Protein AF-A0A3R6VW02-F1 (afdb_monomer)

Radius of gyration: 30.23 Å; Cα contacts (8 Å, |Δi|>4): 129; chains: 1; bounding box: 59×42×101 Å

Structure (mmCIF, N/CA/C/O backbone):
data_AF-A0A3R6VW02-F1
#
_entry.id   AF-A0A3R6VW02-F1
#
loop_
_atom_site.group_PDB
_atom_site.id
_atom_site.type_symbol
_atom_site.label_atom_id
_atom_site.label_alt_id
_atom_site.label_comp_id
_atom_site.label_asym_id
_atom_site.label_entity_id
_atom_site.label_seq_id
_atom_site.pdbx_PDB_ins_code
_atom_site.Cartn_x
_atom_site.Cartn_y
_atom_site.Cartn_z
_atom_site.occupancy
_atom_site.B_iso_or_equiv
_atom_site.auth_seq_id
_atom_site.auth_comp_id
_atom_site.auth_asym_id
_atom_site.auth_atom_id
_atom_site.pdbx_PDB_model_num
ATOM 1 N N . MET A 1 1 ? 0.674 -18.038 26.582 1.00 38.34 1 MET A N 1
ATOM 2 C CA . MET A 1 1 ? 1.870 -17.480 27.246 1.00 38.34 1 MET A CA 1
ATOM 3 C C . MET A 1 1 ? 3.084 -18.181 26.656 1.00 38.34 1 MET A C 1
ATOM 5 O O . MET A 1 1 ? 3.250 -19.364 26.907 1.00 38.34 1 MET A O 1
ATOM 9 N N . TYR A 1 2 ? 3.855 -17.507 25.802 1.00 41.84 2 TYR A N 1
ATOM 10 C CA . TYR A 1 2 ? 5.197 -17.967 25.420 1.00 41.84 2 TYR A CA 1
ATOM 11 C C . TYR A 1 2 ? 6.139 -17.362 26.472 1.00 41.84 2 TYR A C 1
ATOM 13 O O . TYR A 1 2 ? 6.076 -16.155 26.693 1.00 41.84 2 TYR A O 1
ATOM 21 N N . GLY A 1 3 ? 6.858 -18.202 27.221 1.00 44.00 3 GLY A N 1
ATOM 22 C CA . GLY A 1 3 ? 7.472 -17.857 28.514 1.00 44.00 3 GLY A CA 1
ATOM 23 C C . GLY A 1 3 ? 8.280 -16.556 28.534 1.00 44.00 3 GLY A C 1
ATOM 24 O O . GLY A 1 3 ? 8.972 -16.268 27.572 1.00 44.00 3 GLY A O 1
ATOM 25 N N . ASN A 1 4 ? 8.182 -15.792 29.630 1.00 56.09 4 ASN A N 1
ATOM 26 C CA . ASN A 1 4 ? 8.970 -14.600 30.005 1.00 56.09 4 ASN A CA 1
ATOM 27 C C . ASN A 1 4 ? 9.235 -13.498 28.953 1.00 56.09 4 ASN A C 1
ATOM 29 O O . ASN A 1 4 ? 9.914 -12.525 29.270 1.00 56.09 4 ASN A O 1
ATOM 33 N N . VAL A 1 5 ? 8.686 -13.582 27.741 1.00 58.78 5 VAL A N 1
ATOM 34 C CA . VAL A 1 5 ? 8.796 -12.529 26.729 1.00 58.78 5 VAL A CA 1
ATOM 35 C C . VAL A 1 5 ? 7.645 -11.548 26.923 1.00 58.78 5 VAL A C 1
ATOM 37 O O . VAL A 1 5 ? 6.470 -11.918 26.858 1.00 58.78 5 VAL A O 1
ATOM 40 N N . THR A 1 6 ? 7.975 -10.280 27.161 1.00 60.16 6 THR A N 1
ATOM 41 C CA . THR A 1 6 ? 6.994 -9.197 27.191 1.00 60.16 6 THR A CA 1
ATOM 42 C C . THR A 1 6 ? 6.427 -8.996 25.785 1.00 60.16 6 THR A C 1
ATOM 44 O O . THR A 1 6 ? 7.145 -8.693 24.834 1.00 60.16 6 THR A O 1
ATOM 47 N N . VAL A 1 7 ? 5.115 -9.192 25.626 1.00 64.69 7 VAL A N 1
ATOM 48 C CA . VAL A 1 7 ? 4.431 -8.910 24.358 1.00 64.69 7 VAL A CA 1
ATOM 49 C C . VAL A 1 7 ? 4.263 -7.400 24.250 1.00 64.69 7 VAL A C 1
ATOM 51 O O . VAL A 1 7 ? 3.357 -6.821 24.845 1.00 64.69 7 VAL A O 1
ATOM 54 N N . LEU A 1 8 ? 5.166 -6.758 23.512 1.00 72.31 8 LEU A N 1
ATOM 55 C CA . LEU A 1 8 ? 5.093 -5.332 23.230 1.00 72.31 8 LEU A CA 1
ATOM 56 C C . LEU A 1 8 ? 4.329 -5.097 21.927 1.00 72.31 8 LEU A C 1
ATOM 58 O O . LEU A 1 8 ? 4.652 -5.668 20.884 1.00 72.31 8 LEU A O 1
ATOM 62 N N . ASN A 1 9 ? 3.329 -4.221 21.974 1.00 78.50 9 ASN A N 1
ATOM 63 C CA . ASN A 1 9 ? 2.645 -3.785 20.769 1.00 78.50 9 ASN A CA 1
ATOM 64 C C . ASN A 1 9 ? 3.452 -2.683 20.075 1.00 78.50 9 ASN A C 1
ATOM 66 O O . ASN A 1 9 ? 3.377 -1.514 20.444 1.00 78.50 9 ASN A O 1
ATOM 70 N N . LEU A 1 10 ? 4.241 -3.081 19.079 1.00 82.31 10 LEU A N 1
ATOM 71 C CA . LEU A 1 10 ? 5.086 -2.176 18.296 1.00 82.31 10 LEU A CA 1
ATOM 72 C C . LEU A 1 10 ? 4.333 -1.459 17.165 1.00 82.31 10 LEU A C 1
ATOM 74 O O . LEU A 1 10 ? 4.892 -0.577 16.516 1.00 82.31 10 LEU A O 1
ATOM 78 N N . MET A 1 11 ? 3.091 -1.860 16.882 1.00 86.62 11 MET A N 1
ATOM 79 C CA . MET A 1 11 ? 2.343 -1.347 15.743 1.00 86.62 11 MET A CA 1
ATOM 80 C C . MET A 1 11 ? 1.697 -0.004 16.079 1.00 86.62 11 MET A C 1
ATOM 82 O O . MET A 1 11 ? 0.818 0.098 16.936 1.00 86.62 11 MET A O 1
ATOM 86 N N . ASP A 1 12 ? 2.096 1.015 15.332 1.00 89.69 12 ASP A N 1
ATOM 87 C CA . ASP A 1 12 ? 1.495 2.336 15.347 1.00 89.69 12 ASP A CA 1
ATOM 88 C C . ASP A 1 12 ? 0.422 2.446 14.256 1.00 89.69 12 ASP A C 1
ATOM 90 O O . ASP A 1 12 ? 0.618 2.017 13.114 1.00 89.69 12 ASP A O 1
ATOM 94 N N . GLN A 1 13 ? -0.734 2.991 14.625 1.00 89.69 13 GLN A N 1
ATOM 95 C CA . GLN A 1 13 ? -1.928 3.059 13.774 1.00 89.69 13 GLN A CA 1
ATOM 96 C C . GLN A 1 13 ? -2.401 4.498 13.531 1.00 89.69 13 GLN A C 1
ATOM 98 O O . GLN A 1 13 ? -3.557 4.703 13.175 1.00 89.69 13 GLN A O 1
ATOM 103 N N . SER A 1 14 ? -1.513 5.472 13.721 1.00 89.25 14 SER A N 1
ATOM 104 C CA . SER A 1 14 ? -1.703 6.868 13.325 1.00 89.25 14 SER A CA 1
ATOM 105 C C . SER A 1 14 ? -0.972 7.186 12.016 1.00 89.25 14 SER A C 1
ATOM 107 O O . SER A 1 14 ? -0.092 6.432 11.575 1.00 89.25 14 SER A O 1
ATOM 109 N N . ASP A 1 15 ? -1.324 8.316 11.396 1.00 89.50 15 ASP A N 1
ATOM 110 C CA . ASP A 1 15 ? -0.750 8.799 10.132 1.00 89.50 15 ASP A CA 1
ATOM 111 C C . ASP A 1 15 ? -0.811 7.741 9.011 1.00 89.50 15 ASP A C 1
ATOM 113 O O .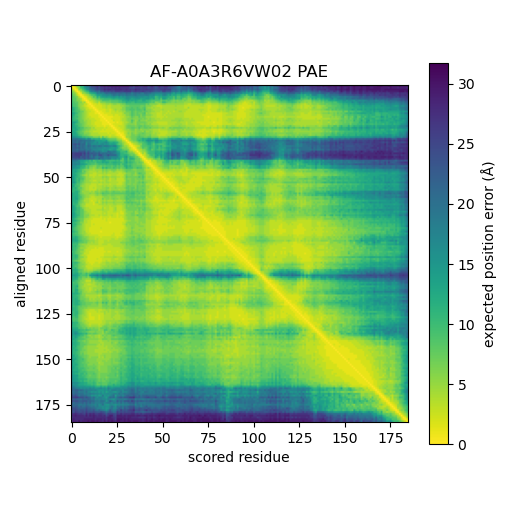 ASP A 1 15 ? 0.150 7.459 8.272 1.00 89.50 15 ASP A O 1
ATOM 117 N N . LEU A 1 16 ? -1.942 7.056 8.922 1.00 91.62 16 LEU A N 1
ATOM 118 C CA . LEU A 1 16 ? -2.246 6.068 7.904 1.00 91.62 16 LEU A CA 1
ATOM 119 C C . LEU A 1 16 ? -2.876 6.730 6.676 1.00 91.62 16 LEU A C 1
ATOM 121 O O . LEU A 1 16 ? -2.485 6.402 5.553 1.00 91.62 16 LEU A O 1
ATOM 125 N N . ALA A 1 17 ? -3.828 7.640 6.890 1.00 93.06 17 ALA A N 1
ATOM 126 C CA . ALA A 1 17 ? -4.539 8.366 5.841 1.00 93.06 17 ALA A CA 1
ATOM 127 C C . ALA A 1 17 ? -3.825 9.669 5.440 1.00 93.06 17 ALA A C 1
ATOM 129 O O . ALA A 1 17 ? -2.943 10.171 6.135 1.00 93.06 17 ALA A O 1
ATOM 130 N N . TRP A 1 18 ? -4.213 10.229 4.292 1.00 92.69 18 TRP A N 1
ATOM 131 C CA . TRP A 1 18 ? -3.753 11.553 3.881 1.00 92.69 18 TRP A CA 1
ATOM 132 C C . TRP A 1 18 ? -4.409 12.625 4.748 1.00 92.69 18 TRP A C 1
ATOM 134 O O . TRP A 1 18 ? -5.626 12.613 4.907 1.00 92.69 18 TRP A O 1
ATOM 144 N N . LYS A 1 19 ? -3.617 13.592 5.226 1.00 92.75 19 LYS A N 1
ATOM 145 C CA . LYS A 1 19 ? -4.119 14.722 6.030 1.00 92.75 19 LYS A CA 1
ATOM 146 C C . LYS A 1 19 ? -5.257 15.467 5.334 1.00 92.75 19 LYS A C 1
ATOM 148 O O . LYS A 1 19 ? -6.298 15.684 5.925 1.00 92.75 19 LYS A O 1
ATOM 153 N N . SER A 1 20 ? -5.121 15.720 4.032 1.00 93.38 20 SER A N 1
ATOM 154 C CA . SER A 1 20 ? -6.173 16.375 3.248 1.00 93.38 20 SER A CA 1
ATOM 155 C C . SER A 1 20 ? -7.491 15.600 3.206 1.00 93.38 20 SER A C 1
ATOM 157 O O . SER A 1 20 ? -8.547 16.223 3.158 1.00 93.38 20 SER A O 1
ATOM 159 N N . ASP A 1 21 ? -7.454 14.263 3.219 1.00 92.38 21 ASP A N 1
ATOM 160 C CA . ASP A 1 21 ? -8.679 13.463 3.258 1.00 92.38 21 ASP A CA 1
ATOM 161 C C . ASP A 1 21 ? -9.354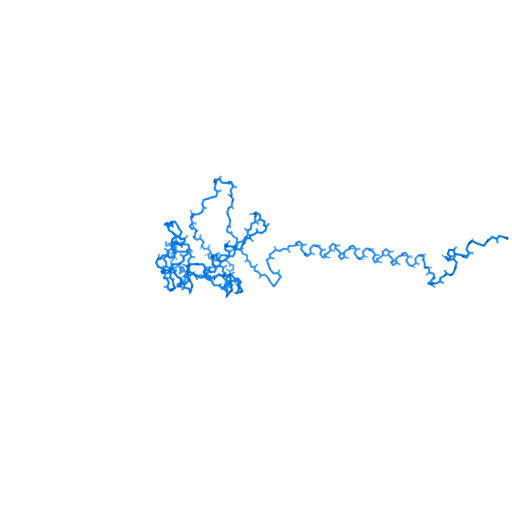 13.609 4.639 1.00 92.38 21 ASP A C 1
ATOM 163 O O . ASP A 1 21 ? -10.568 13.792 4.693 1.00 92.38 21 ASP A O 1
ATOM 167 N N . LEU A 1 22 ? -8.573 13.618 5.726 1.00 91.00 22 LEU A N 1
ATOM 168 C CA . LEU A 1 22 ? -9.074 13.800 7.095 1.00 91.00 22 LEU A CA 1
ATOM 169 C C . LEU A 1 22 ? -9.631 15.207 7.340 1.00 91.00 22 LEU A C 1
ATOM 171 O O . LEU A 1 22 ? -10.707 15.339 7.899 1.00 91.00 22 LEU A O 1
ATOM 175 N N . ASP A 1 23 ? -8.931 16.244 6.884 1.00 90.62 23 ASP A N 1
ATOM 176 C CA . ASP A 1 23 ? -9.261 17.627 7.244 1.00 90.62 23 ASP A CA 1
ATOM 177 C C . ASP A 1 23 ? -10.447 18.195 6.444 1.00 90.62 23 ASP A C 1
ATOM 179 O O . ASP A 1 23 ? -11.092 19.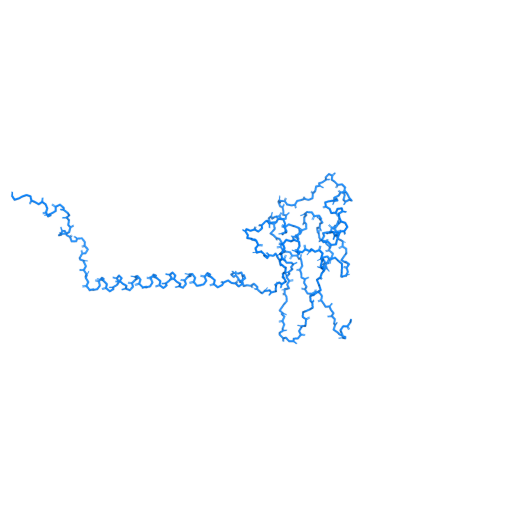146 6.881 1.00 90.62 23 ASP A O 1
ATOM 183 N N . THR A 1 24 ? -10.711 17.676 5.236 1.00 89.62 24 THR A N 1
ATOM 184 C CA . THR A 1 24 ? -11.659 18.317 4.299 1.00 89.62 24 THR A CA 1
ATOM 185 C C . THR A 1 24 ? -12.801 17.438 3.812 1.00 89.62 24 THR A C 1
ATOM 187 O O . THR A 1 24 ? -13.845 17.971 3.443 1.00 89.62 24 THR A O 1
ATOM 190 N N . LYS A 1 25 ? -12.623 16.113 3.748 1.00 90.31 25 LYS A N 1
ATOM 191 C CA . LYS A 1 25 ? -13.582 15.232 3.054 1.00 90.31 25 LYS A CA 1
ATOM 192 C C . LYS A 1 25 ? -14.422 14.385 3.988 1.00 90.31 25 LYS A C 1
ATOM 194 O O . LYS A 1 25 ? -15.577 14.116 3.672 1.00 90.31 25 LYS A O 1
ATOM 199 N N . PHE A 1 26 ? -13.827 13.902 5.072 1.00 89.31 26 PHE A N 1
ATOM 200 C CA . PHE A 1 26 ? -14.462 12.941 5.960 1.00 89.31 26 PHE A CA 1
ATOM 201 C C . PHE A 1 26 ? -14.725 13.595 7.304 1.00 89.31 26 PHE A C 1
ATOM 203 O O . PHE A 1 26 ? -13.830 13.650 8.132 1.00 89.31 26 PHE A O 1
ATOM 210 N N . ASN A 1 27 ? -15.963 14.035 7.502 1.00 88.31 27 ASN A N 1
ATOM 211 C CA . ASN A 1 27 ? -16.455 14.538 8.777 1.00 88.31 27 ASN A CA 1
ATOM 212 C C . ASN A 1 27 ? -17.647 13.691 9.216 1.00 88.31 27 ASN A C 1
ATOM 214 O O . ASN A 1 27 ? -18.403 13.176 8.383 1.00 88.31 27 ASN A O 1
ATOM 218 N N . ASN A 1 28 ? -17.808 13.535 10.522 1.00 84.12 28 ASN A N 1
ATOM 219 C CA . ASN A 1 28 ? -19.025 12.982 11.088 1.00 84.12 28 ASN A CA 1
ATOM 220 C C . ASN A 1 28 ? -20.176 13.989 10.926 1.00 84.12 28 ASN A C 1
ATOM 222 O O . ASN A 1 28 ? -19.964 15.187 10.762 1.00 84.12 28 ASN A O 1
ATOM 226 N N . TYR A 1 29 ? -21.412 13.491 10.923 1.00 78.94 29 TYR A N 1
ATOM 227 C CA . TYR A 1 29 ? -22.586 14.357 10.844 1.00 78.94 29 TYR A CA 1
ATOM 228 C C . TYR A 1 29 ? -22.859 15.005 12.206 1.00 78.94 29 TYR A C 1
ATOM 230 O O . TYR A 1 29 ? -22.991 14.293 13.197 1.00 78.94 29 TYR A O 1
ATOM 238 N N . ASP A 1 30 ? -23.033 16.328 12.232 1.00 74.50 30 ASP A N 1
ATOM 239 C CA . ASP A 1 30 ? -23.300 17.095 13.462 1.00 74.50 30 ASP A CA 1
ATOM 240 C C . ASP A 1 30 ? -24.706 16.862 14.043 1.00 74.50 30 ASP A C 1
ATOM 242 O O . ASP A 1 30 ? -24.976 17.167 15.203 1.00 74.50 30 ASP A O 1
ATOM 246 N N . THR A 1 31 ? -25.633 16.361 13.223 1.00 66.56 31 THR A N 1
ATOM 247 C CA . THR A 1 31 ? -27.068 16.269 13.540 1.00 66.56 31 THR A CA 1
ATOM 248 C C . THR A 1 31 ? -27.502 14.914 14.087 1.00 66.56 31 THR A C 1
ATOM 250 O O . THR A 1 31 ? -28.674 14.737 14.416 1.00 66.56 31 THR A O 1
ATOM 253 N N . VAL A 1 32 ? -26.587 13.951 14.162 1.00 63.19 32 VAL A N 1
ATOM 254 C CA . VAL A 1 32 ? -26.871 12.585 14.601 1.00 63.19 32 VAL A CA 1
ATOM 255 C C . VAL A 1 32 ? -26.295 12.421 16.003 1.00 63.19 32 VAL A C 1
ATOM 257 O O . VAL A 1 32 ? -25.115 12.702 16.207 1.00 63.19 32 VAL A O 1
ATOM 260 N N . ASP A 1 33 ? -27.111 11.984 16.972 1.00 64.94 33 ASP A N 1
ATOM 261 C CA . ASP A 1 33 ? -26.613 11.686 18.320 1.00 64.94 33 ASP A CA 1
ATOM 262 C C . ASP A 1 33 ? -25.425 10.714 18.227 1.00 64.94 33 ASP A C 1
ATOM 264 O O . ASP A 1 33 ? -25.388 9.838 17.360 1.00 64.94 33 ASP A O 1
ATOM 268 N N . ALA A 1 34 ? -24.438 10.837 19.113 1.00 58.91 34 ALA A N 1
ATOM 269 C CA . ALA A 1 34 ? -23.252 9.978 19.071 1.00 58.91 34 ALA A CA 1
ATOM 270 C C . ALA A 1 34 ? -23.617 8.486 19.208 1.00 58.91 34 ALA A C 1
ATOM 272 O O . ALA A 1 34 ? -22.888 7.617 18.723 1.00 58.91 34 ALA A O 1
ATOM 273 N N . ASN A 1 35 ? -24.765 8.186 19.830 1.00 59.94 35 ASN A N 1
ATOM 274 C CA . ASN A 1 35 ? -25.325 6.840 19.855 1.00 59.94 35 ASN A CA 1
ATOM 275 C C . ASN A 1 35 ? -26.019 6.469 18.537 1.00 59.94 35 ASN A C 1
ATOM 277 O O . ASN A 1 35 ? -25.973 5.303 18.166 1.00 59.94 35 ASN A O 1
ATOM 281 N N . ASP A 1 36 ? -26.596 7.438 17.820 1.00 59.34 36 ASP A N 1
ATOM 282 C CA . ASP A 1 36 ? -27.331 7.278 16.559 1.00 59.34 36 ASP A CA 1
ATOM 283 C C . ASP A 1 36 ? -26.455 7.214 15.305 1.00 59.34 36 ASP A C 1
ATOM 285 O O . ASP A 1 36 ? -26.959 6.864 14.232 1.00 59.34 36 ASP A O 1
ATOM 289 N N . LEU A 1 37 ? -25.143 7.477 15.412 1.00 58.62 37 LEU A N 1
ATOM 290 C CA . LEU A 1 37 ? -24.153 7.265 14.343 1.00 58.62 37 LEU A CA 1
ATOM 291 C C . LEU A 1 37 ? -23.915 5.751 14.098 1.00 58.62 37 LEU A C 1
ATOM 293 O O . LEU A 1 37 ? -22.804 5.233 13.997 1.00 58.62 37 LEU A O 1
ATOM 297 N N . TYR A 1 38 ? -25.018 5.022 13.984 1.00 56.66 38 TYR A N 1
ATOM 298 C CA . TYR A 1 38 ? -25.232 3.611 13.734 1.00 56.66 38 TYR A CA 1
ATOM 299 C C . TYR A 1 38 ? -24.924 3.186 12.293 1.00 56.66 38 TYR A C 1
ATOM 301 O O . TYR A 1 38 ? -25.414 2.143 11.853 1.00 56.66 38 TYR A O 1
ATOM 309 N N . LEU A 1 39 ? -24.030 3.880 11.574 1.00 51.81 39 LEU A N 1
ATOM 310 C CA . LEU A 1 39 ? -23.451 3.387 10.307 1.00 51.81 39 LEU A CA 1
ATOM 311 C C . LEU A 1 39 ? -22.876 1.943 10.436 1.00 51.81 39 LEU A C 1
ATOM 313 O O . LEU A 1 39 ? -22.585 1.292 9.436 1.00 51.81 39 LEU A O 1
ATOM 317 N N . TRP A 1 40 ? -22.791 1.425 11.674 1.00 51.31 40 TRP A N 1
ATOM 318 C CA . TRP A 1 40 ? -22.243 0.152 12.140 1.00 51.31 40 TRP A CA 1
ATOM 319 C C . TRP A 1 40 ? -23.217 -0.717 12.969 1.00 51.31 40 TRP A C 1
ATOM 321 O O . TRP A 1 40 ? -22.759 -1.541 13.760 1.00 51.31 40 TRP A O 1
ATOM 331 N N . GLN A 1 41 ? -24.545 -0.590 12.816 1.00 50.78 41 GLN A N 1
ATOM 332 C CA . GLN A 1 41 ? -25.557 -1.422 13.518 1.00 50.78 41 GLN A CA 1
ATOM 333 C C . GLN A 1 41 ? -25.365 -2.945 13.366 1.00 50.78 41 GLN A C 1
ATOM 335 O O . GLN A 1 41 ? -25.931 -3.739 14.119 1.00 50.78 41 GLN A O 1
ATOM 340 N N . ASN A 1 42 ? -24.513 -3.375 12.436 1.00 64.69 42 ASN A N 1
ATOM 341 C CA . ASN A 1 42 ? -24.024 -4.738 12.409 1.00 64.69 42 ASN A CA 1
ATOM 342 C C . ASN A 1 42 ? -23.029 -4.979 13.557 1.00 64.69 42 ASN A C 1
ATOM 344 O O . ASN A 1 42 ? -21.895 -4.494 13.539 1.00 64.69 42 ASN A O 1
ATOM 348 N N . GLN A 1 43 ? -23.432 -5.818 14.516 1.00 67.38 43 GLN A N 1
ATOM 349 C CA . GLN A 1 43 ? -22.594 -6.251 15.639 1.00 67.38 43 GLN A CA 1
ATOM 350 C C . GLN A 1 43 ? -21.200 -6.750 15.211 1.00 67.38 43 GLN A C 1
ATOM 352 O O . GLN A 1 43 ? -20.256 -6.624 15.989 1.00 67.38 43 GLN A O 1
ATOM 357 N N . LYS A 1 44 ? -21.039 -7.251 13.974 1.00 66.12 44 LYS A N 1
ATOM 358 C CA . LYS A 1 44 ? -19.743 -7.691 13.430 1.00 66.12 44 LYS A CA 1
ATOM 359 C C . LYS A 1 44 ? -18.720 -6.565 13.272 1.00 66.12 44 LYS A C 1
ATOM 361 O O . LYS A 1 44 ? -17.531 -6.817 13.416 1.00 66.12 44 LYS A O 1
ATOM 366 N N . TYR A 1 45 ? -19.145 -5.332 12.999 1.00 68.56 45 TYR A N 1
ATOM 367 C CA . TYR A 1 45 ? -18.220 -4.224 12.716 1.00 68.56 45 TYR A CA 1
ATOM 368 C C . TYR A 1 45 ? -17.956 -3.312 13.918 1.00 68.56 45 TYR A C 1
ATOM 370 O O . TYR A 1 45 ? -17.098 -2.433 13.841 1.00 68.56 45 TYR A O 1
ATOM 378 N N . ARG A 1 46 ? -18.620 -3.578 15.053 1.00 73.88 46 ARG A N 1
ATOM 379 C CA . ARG A 1 46 ? -18.446 -2.869 16.336 1.00 73.88 46 ARG A CA 1
ATOM 380 C C . ARG A 1 46 ? -16.980 -2.747 16.760 1.00 73.88 46 ARG A C 1
ATOM 382 O O . ARG A 1 46 ? -16.594 -1.779 17.403 1.00 73.88 46 ARG A O 1
ATOM 389 N N . TRP A 1 47 ? -16.172 -3.748 16.425 1.00 79.69 47 TRP A N 1
ATOM 390 C CA . TRP A 1 47 ? -14.774 -3.839 16.843 1.00 79.69 47 TRP A CA 1
ATOM 391 C C . TRP A 1 47 ? -13.791 -3.307 15.798 1.00 79.69 47 TRP A C 1
ATOM 393 O O . TRP A 1 47 ? -12.588 -3.255 16.050 1.00 79.69 47 TRP A O 1
ATOM 403 N N . VAL A 1 48 ? -14.289 -2.902 14.626 1.00 82.62 48 VAL A N 1
ATOM 404 C CA . VAL A 1 48 ? -13.467 -2.405 13.519 1.00 82.62 48 VAL A CA 1
ATOM 405 C C . VAL A 1 48 ? -13.360 -0.888 13.561 1.00 82.62 48 VAL A C 1
ATOM 407 O O . VAL A 1 48 ? -12.279 -0.369 13.280 1.00 82.62 48 VAL A O 1
ATOM 410 N N . ILE A 1 49 ? -14.444 -0.190 13.913 1.00 84.56 49 ILE A N 1
ATOM 411 C CA . ILE A 1 49 ? -14.498 1.275 13.947 1.00 84.56 49 ILE A CA 1
ATOM 412 C C . ILE A 1 49 ? -14.970 1.749 15.320 1.00 84.56 49 ILE A C 1
ATOM 414 O O . ILE A 1 49 ? -15.987 1.258 15.814 1.00 84.56 49 ILE A O 1
ATOM 418 N N . PRO A 1 50 ? -14.225 2.668 15.954 1.00 84.44 50 PRO A N 1
ATOM 419 C CA . PRO A 1 50 ? -14.580 3.189 17.262 1.00 84.44 50 PRO A CA 1
ATOM 420 C C . PRO A 1 50 ? -15.841 4.048 17.205 1.00 84.44 50 PRO A C 1
ATOM 422 O O . PRO A 1 50 ? -16.080 4.776 16.238 1.00 84.44 50 PRO A O 1
ATOM 425 N N . SER A 1 51 ? -16.633 3.963 18.271 1.00 77.88 51 SER A N 1
ATOM 426 C CA . SER A 1 51 ? -17.899 4.684 18.416 1.00 77.88 51 SER A CA 1
ATOM 427 C C . SER A 1 51 ? -17.735 6.040 19.094 1.00 77.88 51 SER A C 1
ATOM 429 O O . SER A 1 51 ? -18.620 6.876 18.994 1.00 77.88 51 SER A O 1
ATOM 431 N N . LYS A 1 52 ? -16.630 6.255 19.815 1.00 81.56 52 LYS A N 1
ATOM 432 C CA . LYS A 1 52 ? -16.346 7.509 20.516 1.00 81.56 52 LYS A CA 1
ATOM 433 C C . LYS A 1 52 ? -14.856 7.818 20.534 1.00 81.56 52 LYS A C 1
ATOM 435 O O . LYS A 1 52 ? -14.021 6.919 20.396 1.00 81.56 52 LYS A O 1
ATOM 440 N N . VAL A 1 53 ? -14.539 9.087 20.755 1.00 86.44 53 VAL A N 1
ATOM 441 C CA . VAL A 1 53 ? -13.180 9.537 21.074 1.00 86.44 53 VAL A CA 1
ATOM 442 C C . VAL A 1 53 ? -12.782 9.001 22.454 1.00 86.44 53 VAL A C 1
ATOM 444 O O . VAL A 1 53 ? -13.606 8.940 23.368 1.00 86.44 53 VAL A O 1
ATOM 447 N N . GLY A 1 54 ? -11.531 8.573 22.602 1.00 88.19 54 GLY A N 1
ATOM 448 C CA . GLY A 1 54 ? -10.990 8.010 23.840 1.00 88.19 54 GLY A CA 1
ATOM 449 C C . GLY A 1 54 ? -11.510 6.609 24.164 1.00 88.19 54 GLY A C 1
ATOM 450 O O . GLY A 1 54 ? -11.534 6.209 25.324 1.00 88.19 54 GLY A O 1
ATOM 451 N N . GLN A 1 55 ? -11.983 5.851 23.172 1.00 86.50 55 GLN A N 1
ATOM 452 C CA . GLN A 1 55 ? -12.412 4.477 23.396 1.00 86.50 55 GLN A CA 1
ATOM 453 C C . GLN A 1 55 ? -11.197 3.574 23.630 1.00 86.50 55 GLN A C 1
ATOM 455 O O . GLN A 1 55 ? -10.372 3.373 22.737 1.00 86.50 55 GLN A O 1
ATOM 460 N N . GLU A 1 56 ? -11.126 2.988 24.823 1.00 89.25 56 GLU A N 1
ATOM 461 C CA . GLU A 1 56 ? -10.066 2.049 25.182 1.00 89.25 56 GLU A CA 1
ATOM 462 C C . GLU A 1 56 ? -10.096 0.785 24.301 1.00 89.25 56 GLU A C 1
ATOM 464 O O . GLU A 1 56 ? -11.178 0.278 23.965 1.00 89.25 56 GLU A O 1
ATOM 469 N N . PRO A 1 57 ? -8.925 0.264 23.893 1.00 88.12 57 PRO A N 1
ATOM 470 C CA . PRO A 1 57 ? -8.834 -0.978 23.143 1.00 88.12 57 PRO A CA 1
ATOM 471 C C . PRO A 1 57 ? -9.184 -2.178 24.027 1.00 88.12 57 PRO A C 1
ATOM 473 O O . PRO A 1 57 ? -8.790 -2.270 25.188 1.00 88.12 57 PRO A O 1
ATOM 476 N N . ILE A 1 58 ? -9.878 -3.154 23.444 1.00 85.00 58 ILE A N 1
ATOM 477 C CA . ILE A 1 58 ? -10.110 -4.454 24.072 1.00 85.00 58 ILE A CA 1
ATOM 478 C C . ILE A 1 58 ? -9.191 -5.463 23.395 1.00 85.00 58 ILE A C 1
ATOM 480 O O . ILE A 1 58 ? -9.315 -5.741 22.197 1.00 85.00 58 ILE A O 1
ATOM 484 N N . ILE A 1 59 ? -8.286 -6.034 24.187 1.00 80.44 59 ILE A N 1
ATOM 485 C CA . ILE A 1 59 ? -7.287 -7.004 23.733 1.00 80.44 59 ILE A CA 1
ATOM 486 C C . ILE A 1 59 ? -7.970 -8.144 22.959 1.00 80.44 59 ILE A C 1
ATOM 488 O O . ILE A 1 59 ? -8.983 -8.691 23.396 1.00 80.44 59 ILE A O 1
ATOM 492 N N . ASN A 1 60 ? -7.403 -8.499 21.802 1.00 76.31 60 ASN A N 1
ATOM 493 C CA . ASN A 1 60 ? -7.879 -9.552 20.892 1.00 76.31 60 ASN A CA 1
ATOM 494 C C . ASN A 1 60 ? -9.295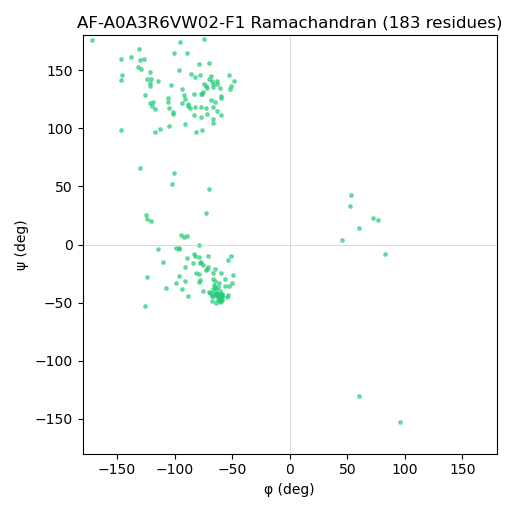 -9.354 20.317 1.00 76.31 60 ASN A C 1
ATOM 496 O O . ASN A 1 60 ? -9.853 -10.298 19.760 1.00 76.31 60 ASN A O 1
ATOM 500 N N . LYS A 1 61 ? -9.883 -8.157 20.432 1.00 80.38 61 LYS A N 1
ATOM 501 C CA . LYS A 1 61 ? -11.181 -7.835 19.821 1.00 80.38 61 LYS A CA 1
ATOM 502 C C . LYS A 1 61 ? -11.113 -6.594 18.950 1.00 80.38 61 LYS A C 1
ATOM 504 O O . LYS A 1 61 ? -11.527 -6.641 17.799 1.00 80.38 61 LYS A O 1
ATOM 509 N N . THR A 1 62 ? -10.615 -5.487 19.493 1.00 84.94 62 THR A N 1
ATOM 510 C CA . THR A 1 62 ? -10.618 -4.209 18.778 1.00 84.94 62 THR A CA 1
ATOM 511 C C . THR A 1 62 ? -9.509 -4.143 17.743 1.00 84.94 62 THR A C 1
ATOM 513 O O . THR A 1 62 ? -8.402 -4.638 17.947 1.00 84.94 62 THR A O 1
ATOM 516 N N . ALA A 1 63 ? -9.795 -3.469 16.634 1.00 83.69 63 ALA A N 1
ATOM 517 C CA . ALA A 1 63 ? -8.821 -3.243 15.580 1.00 83.69 63 ALA A CA 1
ATOM 518 C C . ALA A 1 63 ? -7.772 -2.172 15.929 1.00 83.69 63 ALA A C 1
ATOM 520 O O . ALA A 1 63 ? -6.742 -2.113 15.255 1.00 83.69 63 ALA A O 1
ATOM 521 N N . TRP A 1 64 ? -8.037 -1.332 16.938 1.00 87.12 64 TRP A N 1
ATOM 522 C CA . TRP A 1 64 ? -7.114 -0.322 17.457 1.00 87.12 64 TRP A CA 1
ATOM 523 C C . TRP A 1 64 ? -6.346 -0.821 18.682 1.00 87.12 64 TRP A C 1
ATOM 525 O O . TRP A 1 64 ? -6.841 -1.650 19.450 1.00 87.12 64 TRP A O 1
ATOM 535 N N . THR A 1 65 ? -5.131 -0.301 18.851 1.00 85.81 65 THR A N 1
ATOM 536 C CA . THR A 1 65 ? -4.185 -0.699 19.904 1.00 85.81 65 THR A CA 1
ATOM 537 C C . THR A 1 65 ? -3.960 0.364 20.976 1.00 85.81 65 THR A C 1
ATOM 539 O O . THR A 1 65 ? -3.430 0.053 22.039 1.00 85.81 65 THR A O 1
ATOM 542 N N . LYS A 1 66 ? -4.364 1.606 20.703 1.00 88.12 66 LYS A N 1
ATOM 543 C CA . LYS A 1 66 ? -4.269 2.773 21.588 1.00 88.12 66 LYS A CA 1
ATOM 544 C C . LYS A 1 66 ? -5.654 3.418 21.720 1.00 88.12 66 LYS A C 1
ATOM 546 O O . LYS A 1 66 ? -6.480 3.192 20.831 1.00 88.12 66 LYS A O 1
ATOM 551 N N . PRO A 1 67 ? -5.909 4.219 22.770 1.00 89.81 67 PRO A N 1
ATOM 552 C CA . PRO A 1 67 ? -7.137 5.000 22.875 1.00 89.81 67 PRO A CA 1
ATOM 553 C C . PRO A 1 67 ? -7.377 5.814 21.602 1.00 89.81 67 PRO A C 1
ATOM 555 O O . PRO A 1 67 ? -6.448 6.385 21.026 1.00 89.81 67 PRO A O 1
ATOM 558 N N . THR A 1 68 ? -8.617 5.816 21.131 1.00 88.00 68 THR A N 1
ATOM 559 C CA . THR A 1 68 ? -8.966 6.373 19.821 1.00 88.00 68 THR A CA 1
ATOM 560 C C . THR A 1 68 ? -8.957 7.898 19.846 1.00 88.00 68 THR A C 1
ATOM 562 O O . THR A 1 68 ? -9.444 8.517 20.787 1.00 88.00 68 THR A O 1
ATOM 565 N N . THR A 1 69 ? -8.417 8.525 18.803 1.00 88.12 69 THR A N 1
ATOM 566 C CA . THR A 1 69 ? -8.407 9.992 18.660 1.00 88.12 69 THR A CA 1
ATOM 567 C C . THR A 1 69 ? -9.632 10.511 17.914 1.00 88.12 69 THR A C 1
ATOM 569 O O . THR A 1 69 ? -10.109 11.599 18.210 1.00 88.12 69 THR A O 1
ATOM 572 N N . SER A 1 70 ? -10.162 9.721 16.980 1.00 87.75 70 SER A N 1
ATOM 573 C CA . SER A 1 70 ? -11.375 10.008 16.214 1.00 87.75 70 SER A CA 1
ATOM 574 C C . SER A 1 70 ? -12.329 8.812 16.225 1.00 87.75 70 SER A C 1
ATOM 576 O O . SER A 1 70 ? -11.978 7.712 16.670 1.00 87.75 70 SER A O 1
ATOM 578 N N . TYR A 1 71 ? -13.559 9.031 15.764 1.00 86.31 71 TYR A N 1
ATOM 579 C CA . TYR A 1 71 ? -14.617 8.024 15.724 1.00 86.31 71 TYR A CA 1
ATOM 580 C C . TYR A 1 71 ? -15.399 8.086 14.411 1.00 86.31 71 TYR A C 1
ATOM 582 O O . TYR A 1 71 ? -15.304 9.062 13.670 1.00 86.31 71 TYR A O 1
ATOM 590 N N . GLY A 1 72 ? -16.120 7.013 14.084 1.00 83.81 72 GLY A N 1
ATOM 591 C CA . GLY A 1 72 ? -16.961 6.977 12.887 1.00 83.81 72 GLY A CA 1
ATOM 592 C C . GLY A 1 72 ? -16.194 7.178 11.572 1.00 83.81 72 GLY A C 1
ATOM 593 O O . GLY A 1 72 ? -15.199 6.493 11.300 1.00 83.81 72 GLY A O 1
ATOM 594 N N . ALA A 1 73 ? -16.692 8.095 10.739 1.00 86.25 73 ALA A N 1
ATOM 595 C CA . ALA A 1 73 ? -16.187 8.355 9.390 1.00 86.25 73 ALA A CA 1
ATOM 596 C C . ALA A 1 73 ? -14.835 9.088 9.375 1.00 86.25 73 ALA A C 1
ATOM 598 O O . ALA A 1 73 ? -14.080 8.959 8.415 1.00 86.25 73 ALA A O 1
ATOM 599 N N . GLU A 1 74 ? -14.492 9.783 10.458 1.00 88.56 74 GLU A N 1
ATOM 600 C CA . GLU A 1 74 ? -13.215 10.495 10.637 1.00 88.56 74 GLU A CA 1
ATOM 601 C C . GLU A 1 74 ? -12.052 9.560 11.007 1.00 88.56 74 GLU A C 1
ATOM 603 O O . GLU A 1 74 ? -10.914 9.984 11.224 1.00 88.56 74 GLU A O 1
ATOM 608 N N . THR A 1 75 ? -12.311 8.258 11.135 1.00 88.88 75 THR A N 1
ATOM 609 C CA . THR A 1 75 ? -11.266 7.298 11.494 1.00 88.88 75 THR A CA 1
ATOM 610 C C . THR A 1 75 ? -10.366 7.015 10.300 1.00 88.88 75 THR A C 1
ATOM 612 O O . THR A 1 75 ? -10.828 6.636 9.224 1.00 88.88 75 THR A O 1
ATOM 615 N N . GLU A 1 76 ? -9.048 7.120 10.485 1.00 92.12 76 GLU A N 1
ATOM 616 C CA . GLU A 1 76 ? -8.091 6.978 9.378 1.00 92.12 76 GLU A CA 1
ATOM 617 C C . GLU A 1 76 ? -8.226 5.644 8.629 1.00 92.12 76 GLU A C 1
ATOM 619 O O . GLU A 1 76 ? -8.082 5.578 7.408 1.00 92.12 76 GLU A O 1
ATOM 624 N N . ARG A 1 77 ? -8.538 4.562 9.353 1.00 90.00 77 ARG A N 1
ATOM 625 C CA . ARG A 1 77 ? -8.746 3.230 8.767 1.00 90.00 77 ARG A CA 1
ATOM 626 C C . ARG A 1 77 ? -9.989 3.185 7.880 1.00 90.00 77 ARG A C 1
ATOM 628 O O . ARG A 1 77 ? -9.949 2.538 6.834 1.00 90.00 77 ARG A O 1
ATOM 635 N N . PHE A 1 78 ? -11.063 3.868 8.275 1.00 89.38 78 PHE A N 1
ATOM 636 C CA . PHE A 1 78 ? -12.260 3.991 7.451 1.00 89.38 78 PHE A CA 1
ATOM 637 C C . PHE A 1 78 ? -11.973 4.832 6.208 1.00 89.38 78 PHE A C 1
ATOM 639 O O . PHE A 1 78 ? -12.212 4.371 5.095 1.00 89.38 78 PHE A O 1
ATOM 646 N N . VAL A 1 79 ? -11.352 6.001 6.375 1.00 92.12 79 VAL A N 1
ATOM 647 C CA . VAL A 1 79 ? -10.947 6.880 5.265 1.00 92.12 79 VAL A CA 1
ATOM 648 C C . VAL A 1 79 ? -10.083 6.134 4.241 1.00 92.12 79 VAL A C 1
ATOM 650 O O . VAL A 1 79 ? -10.331 6.185 3.033 1.00 92.12 79 VAL A O 1
ATOM 653 N N . LEU A 1 80 ? -9.105 5.353 4.708 1.00 93.81 80 LEU A N 1
ATOM 654 C CA . LEU A 1 80 ? -8.269 4.519 3.844 1.00 93.81 80 LEU A CA 1
ATOM 655 C C . LEU A 1 80 ? -9.048 3.448 3.081 1.00 93.81 80 LEU A C 1
ATOM 657 O O . LEU A 1 80 ? -8.689 3.129 1.938 1.00 93.81 80 LEU A O 1
ATOM 661 N N . TRP A 1 81 ? -10.069 2.869 3.711 1.00 91.31 81 TRP A N 1
ATOM 662 C CA . TRP A 1 81 ? -10.940 1.884 3.083 1.00 91.31 81 TRP A CA 1
ATOM 663 C C . TRP A 1 81 ? -11.820 2.521 2.006 1.00 91.31 81 TRP A C 1
ATOM 665 O O . TRP A 1 81 ? -11.913 1.983 0.904 1.00 91.31 81 TRP A O 1
ATOM 675 N N . MET A 1 82 ? -12.366 3.706 2.283 1.00 93.81 82 MET A N 1
ATOM 676 C CA . MET A 1 82 ? -13.218 4.453 1.355 1.00 93.81 82 MET A CA 1
ATOM 677 C C . MET A 1 82 ? -12.477 4.955 0.115 1.00 93.81 82 MET A C 1
ATOM 679 O O . MET A 1 82 ? -13.084 5.146 -0.937 1.00 93.81 82 MET A O 1
ATOM 683 N N . ARG A 1 83 ? -11.154 5.131 0.188 1.00 94.25 83 ARG A N 1
ATOM 684 C CA . ARG A 1 83 ? -10.350 5.472 -0.989 1.00 94.25 83 ARG A CA 1
ATOM 685 C C . ARG A 1 83 ? -10.333 4.305 -1.980 1.00 94.25 83 ARG A C 1
ATOM 687 O O . ARG A 1 83 ? -9.608 3.337 -1.778 1.00 94.25 83 ARG A O 1
ATOM 694 N N . THR A 1 84 ? -11.069 4.380 -3.080 1.00 93.50 84 THR A N 1
ATOM 695 C CA . THR A 1 84 ? -11.139 3.288 -4.066 1.00 93.50 84 THR A CA 1
ATOM 696 C C . THR A 1 84 ? -9.768 2.965 -4.667 1.00 93.50 84 THR A C 1
ATOM 698 O O . THR A 1 84 ? -9.003 3.861 -5.030 1.00 93.50 84 THR A O 1
ATOM 701 N N . ALA A 1 85 ? -9.435 1.677 -4.765 1.00 94.69 85 ALA A N 1
ATOM 702 C CA . ALA A 1 85 ? -8.243 1.236 -5.481 1.00 94.69 85 ALA A CA 1
ATOM 703 C C . ALA A 1 85 ? -8.527 1.155 -6.988 1.00 94.69 85 ALA A C 1
ATOM 705 O O . ALA A 1 85 ? -9.619 0.769 -7.387 1.00 94.69 85 ALA A O 1
ATOM 706 N N . GLY A 1 86 ? -7.538 1.489 -7.821 1.00 93.88 86 GLY A N 1
ATOM 707 C CA . GLY A 1 86 ? -7.683 1.419 -9.281 1.00 93.88 86 GLY A CA 1
ATOM 708 C C . GLY A 1 86 ? -7.551 0.008 -9.871 1.00 93.88 86 GLY A C 1
ATOM 709 O O . GLY A 1 86 ? -7.825 -0.184 -11.048 1.00 93.88 86 GLY A O 1
ATOM 710 N N . LEU A 1 87 ? -7.111 -0.973 -9.077 1.00 94.69 87 LEU A N 1
ATOM 711 C CA . LEU A 1 87 ? -6.846 -2.351 -9.502 1.00 94.69 87 LEU A CA 1
ATOM 712 C C . LEU A 1 87 ? -7.553 -3.338 -8.557 1.00 94.69 87 LEU A C 1
ATOM 714 O O . LEU A 1 87 ? -7.677 -3.034 -7.368 1.00 94.69 87 LEU A O 1
ATOM 718 N N . PRO A 1 88 ? -7.953 -4.534 -9.037 1.00 93.25 88 PRO A N 1
ATOM 719 C CA . PRO A 1 88 ? -8.612 -5.552 -8.209 1.00 93.25 88 PRO A CA 1
ATOM 720 C C . PRO A 1 88 ? -7.682 -6.116 -7.127 1.00 93.25 88 PRO A C 1
ATOM 722 O O . PRO A 1 88 ? -8.110 -6.385 -6.008 1.00 93.25 88 PRO A O 1
ATOM 725 N N . ASN A 1 89 ? -6.389 -6.237 -7.439 1.00 93.12 89 ASN A N 1
ATOM 726 C CA . ASN A 1 89 ? -5.354 -6.574 -6.472 1.00 93.12 89 ASN A CA 1
ATOM 727 C C . ASN A 1 89 ? -4.789 -5.283 -5.887 1.00 93.12 89 ASN A C 1
ATOM 729 O O . ASN A 1 89 ? -3.997 -4.593 -6.530 1.00 93.12 89 ASN A O 1
ATOM 733 N N . PHE A 1 90 ? -5.180 -4.963 -4.659 1.00 94.44 90 PHE A N 1
ATOM 734 C CA . PHE A 1 90 ? -4.744 -3.750 -3.983 1.00 94.44 90 PHE A CA 1
ATOM 735 C C . PHE A 1 90 ? -4.222 -4.037 -2.580 1.00 94.44 90 PHE A C 1
ATOM 737 O O . PHE A 1 90 ? -4.510 -5.061 -1.965 1.00 94.44 90 PHE A O 1
ATOM 744 N N . ARG A 1 91 ? -3.422 -3.102 -2.068 1.00 93.62 91 ARG A N 1
ATOM 745 C CA . ARG A 1 91 ? -2.882 -3.137 -0.709 1.00 93.62 91 ARG A CA 1
ATOM 746 C C . ARG A 1 91 ? -3.339 -1.885 0.025 1.00 93.62 91 ARG A C 1
ATOM 748 O O . ARG A 1 91 ? -3.354 -0.798 -0.549 1.00 93.62 91 ARG A O 1
ATOM 755 N N . LYS A 1 92 ? -3.709 -2.043 1.292 1.00 93.50 92 LYS A N 1
ATOM 756 C CA . LYS A 1 92 ? -4.079 -0.951 2.196 1.00 93.50 92 LYS A CA 1
ATOM 757 C C . LYS A 1 92 ? -3.146 -0.976 3.394 1.00 93.50 92 LYS A C 1
ATOM 759 O O . LYS A 1 92 ? -2.858 -2.045 3.927 1.00 93.50 92 LYS A O 1
ATOM 764 N N . LYS A 1 93 ? -2.665 0.197 3.800 1.00 93.25 93 LYS A N 1
ATOM 765 C CA . LYS A 1 93 ? -1.818 0.337 4.985 1.00 93.25 93 LYS A CA 1
ATOM 766 C C . LYS A 1 93 ? -2.668 0.047 6.225 1.00 93.25 93 LYS A C 1
ATOM 768 O O . LYS A 1 93 ? -3.705 0.672 6.407 1.00 93.25 93 LYS A O 1
ATOM 773 N N . TYR A 1 94 ? -2.239 -0.907 7.049 1.00 91.56 94 TYR A N 1
ATOM 774 C CA . TYR A 1 94 ? -2.933 -1.253 8.298 1.00 91.56 94 TYR A CA 1
ATOM 775 C C . TYR A 1 94 ? -2.295 -0.595 9.529 1.00 91.56 94 TYR A C 1
ATOM 777 O O . TYR A 1 94 ? -2.980 -0.249 10.486 1.00 91.56 94 TYR A O 1
ATOM 785 N N . GLY A 1 95 ? -0.976 -0.430 9.491 1.00 92.00 95 GLY A N 1
ATOM 786 C CA . GLY A 1 95 ? -0.166 0.130 10.562 1.00 92.00 95 GLY A CA 1
ATOM 787 C C . GLY A 1 95 ? 1.265 0.340 10.082 1.00 92.00 95 GLY A C 1
ATOM 788 O O . GLY A 1 95 ? 1.613 -0.023 8.953 1.00 92.00 95 GLY A O 1
ATOM 789 N N . ARG A 1 96 ? 2.090 0.933 10.938 1.00 91.06 96 ARG A N 1
ATOM 790 C CA . ARG A 1 96 ? 3.532 1.096 10.738 1.00 91.06 96 ARG A CA 1
ATOM 791 C C . ARG A 1 96 ? 4.275 0.654 11.989 1.00 91.06 96 ARG A C 1
ATOM 793 O O . ARG A 1 96 ? 3.743 0.728 13.090 1.00 91.06 96 ARG A O 1
ATOM 800 N N . ILE A 1 97 ? 5.510 0.216 11.814 1.00 91.00 97 ILE A N 1
ATOM 801 C CA . ILE A 1 97 ? 6.442 -0.015 12.914 1.00 91.00 97 ILE A CA 1
ATOM 802 C C . ILE A 1 97 ? 7.582 0.967 12.670 1.00 91.00 97 ILE A C 1
ATOM 804 O O . ILE A 1 97 ? 8.220 0.908 11.624 1.00 91.00 97 ILE A O 1
ATOM 808 N N . ASN A 1 98 ? 7.777 1.907 13.595 1.00 89.31 98 ASN A N 1
ATOM 809 C CA . ASN A 1 98 ? 8.767 2.985 13.458 1.00 89.31 98 ASN A CA 1
ATOM 810 C C . ASN A 1 98 ? 10.131 2.620 14.065 1.00 89.31 98 ASN A C 1
ATOM 812 O O . ASN A 1 98 ? 11.005 3.472 14.176 1.00 89.31 98 ASN A O 1
ATOM 816 N N . THR A 1 99 ? 10.296 1.373 14.502 1.00 88.19 99 THR A N 1
ATOM 817 C CA . THR A 1 99 ? 11.517 0.862 15.124 1.00 88.19 99 THR A CA 1
ATOM 818 C C . THR A 1 99 ? 12.150 -0.194 14.235 1.00 88.19 99 THR A C 1
ATOM 820 O O . THR A 1 99 ? 11.442 -1.046 13.692 1.00 88.19 99 THR A O 1
ATOM 823 N N . ASP A 1 100 ? 13.476 -0.192 14.152 1.00 87.25 100 ASP A N 1
ATOM 824 C CA . ASP A 1 100 ? 14.203 -1.236 13.439 1.00 87.25 100 ASP A CA 1
ATOM 825 C C . ASP A 1 100 ? 14.052 -2.586 14.142 1.00 87.25 100 ASP A C 1
ATOM 827 O O . ASP A 1 100 ? 14.106 -2.693 15.369 1.00 87.25 100 ASP A O 1
ATOM 831 N N . LEU A 1 101 ? 13.846 -3.631 13.343 1.00 86.00 101 LEU A N 1
ATOM 832 C CA . LEU A 1 101 ? 13.647 -4.991 13.829 1.00 86.00 101 LEU A CA 1
ATOM 833 C C . LEU A 1 101 ? 14.928 -5.802 13.589 1.00 86.00 101 LEU A C 1
ATOM 835 O O . LEU A 1 101 ? 15.177 -6.216 12.452 1.00 86.00 101 LEU A O 1
ATOM 839 N N . PRO A 1 102 ? 15.758 -6.035 14.625 1.00 82.69 10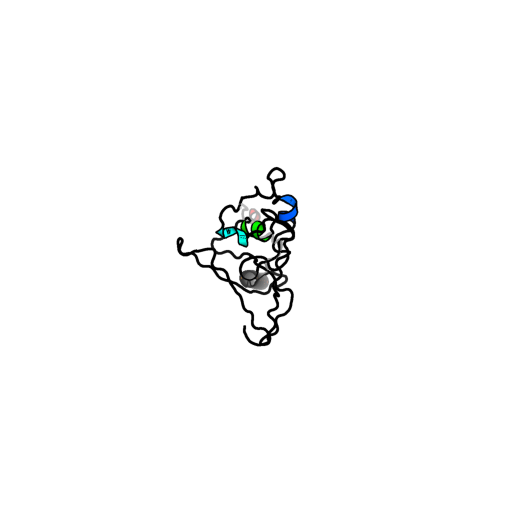2 PRO A N 1
ATOM 840 C CA . PRO A 1 102 ? 16.991 -6.790 14.471 1.00 82.69 102 PRO A CA 1
ATOM 841 C C . PRO A 1 102 ? 16.692 -8.250 14.123 1.00 82.69 102 PRO A C 1
ATOM 843 O O . PRO A 1 102 ? 15.829 -8.910 14.712 1.00 82.69 102 PRO A O 1
ATOM 846 N N . LYS A 1 103 ? 17.438 -8.768 13.146 1.00 81.31 103 LYS A N 1
ATOM 847 C CA . LYS A 1 103 ? 17.302 -10.143 12.666 1.00 81.31 103 LYS A CA 1
ATOM 848 C C . LYS A 1 103 ? 17.556 -11.135 13.807 1.00 81.31 103 LYS A C 1
ATOM 850 O O . LYS A 1 103 ? 18.615 -11.116 14.420 1.00 81.31 103 LYS A O 1
ATOM 855 N N . GLY A 1 104 ? 16.610 -12.044 14.035 1.00 75.94 104 GLY A N 1
ATOM 856 C CA . GLY A 1 104 ? 16.770 -13.180 14.952 1.00 75.94 104 GLY A CA 1
ATOM 857 C C . GLY A 1 104 ? 16.522 -12.886 16.435 1.00 75.94 104 GLY A C 1
ATOM 858 O O . GLY A 1 104 ? 16.452 -13.831 17.213 1.00 75.94 104 GLY A O 1
ATOM 859 N N . THR A 1 105 ? 16.345 -11.625 16.837 1.00 64.38 105 THR A N 1
ATOM 860 C CA . THR A 1 105 ? 16.098 -11.261 18.248 1.00 64.38 105 THR A CA 1
ATOM 861 C C . THR A 1 105 ? 14.611 -11.091 18.561 1.00 64.38 105 THR A C 1
ATOM 863 O O . THR A 1 105 ? 14.193 -11.290 19.698 1.00 64.38 105 THR A O 1
ATOM 866 N N . VAL A 1 106 ? 13.795 -10.740 17.560 1.00 68.19 106 VAL A N 1
ATOM 867 C CA . VAL A 1 106 ? 12.373 -10.424 17.745 1.00 68.19 106 VAL A CA 1
ATOM 868 C C . VAL A 1 106 ? 11.507 -11.376 16.927 1.00 68.19 106 VAL A C 1
ATOM 870 O O . VAL A 1 106 ? 11.579 -11.406 15.698 1.00 68.19 106 VAL A O 1
ATOM 873 N N . TRP A 1 107 ? 10.649 -12.130 17.614 1.00 70.50 107 TRP A N 1
ATOM 874 C CA . TRP A 1 107 ? 9.595 -12.919 16.983 1.00 70.50 107 TRP A CA 1
ATOM 875 C C . TRP A 1 107 ? 8.386 -12.020 16.720 1.00 70.50 107 TRP A C 1
ATOM 877 O O . TRP A 1 107 ? 7.709 -11.585 17.652 1.00 70.50 107 TRP A O 1
ATOM 887 N N . LEU A 1 108 ? 8.096 -11.743 15.449 1.00 76.25 108 LEU A N 1
ATOM 888 C CA . LEU A 1 108 ? 6.866 -11.050 15.073 1.00 76.25 108 LEU A CA 1
ATOM 889 C C . LEU A 1 108 ? 5.697 -12.032 15.124 1.00 76.25 108 LEU A C 1
ATOM 891 O O . LEU A 1 108 ? 5.582 -12.923 14.286 1.00 76.25 108 LEU A O 1
ATOM 895 N N . THR A 1 109 ? 4.821 -11.851 16.108 1.00 79.69 109 THR A N 1
ATOM 896 C CA . THR A 1 109 ? 3.564 -12.599 16.198 1.00 79.69 109 THR A CA 1
ATOM 897 C C . THR A 1 109 ? 2.424 -11.713 15.717 1.00 79.69 109 THR A C 1
ATOM 899 O O . THR A 1 109 ? 2.101 -10.710 16.350 1.00 79.69 109 THR A O 1
ATOM 902 N N . CYS A 1 110 ? 1.801 -12.081 14.598 1.00 78.75 110 CYS A N 1
ATOM 903 C CA . CYS A 1 110 ? 0.619 -11.398 14.082 1.00 7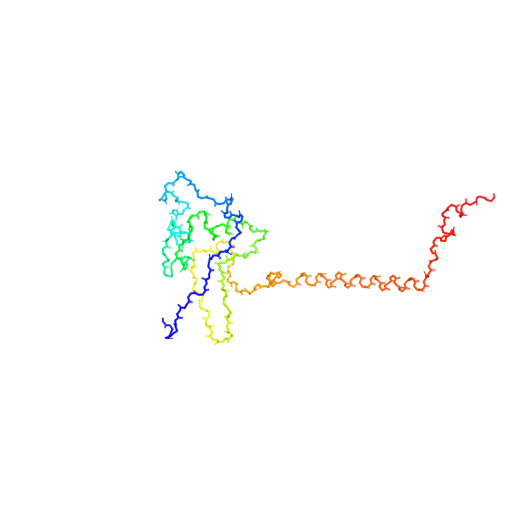8.75 110 CYS A CA 1
ATOM 904 C C . CYS A 1 110 ? -0.633 -12.207 14.427 1.00 78.75 110 CYS A C 1
ATOM 906 O O . CYS A 1 110 ? -0.847 -13.289 13.885 1.00 78.75 110 CYS A O 1
ATOM 908 N N . VAL A 1 111 ? -1.474 -11.667 15.308 1.00 80.12 111 VAL A N 1
ATOM 909 C CA . VAL A 1 111 ? -2.798 -12.226 15.605 1.00 80.12 111 VAL A CA 1
ATOM 910 C C . VAL A 1 111 ? -3.816 -11.528 14.707 1.00 80.12 111 VAL A C 1
ATOM 912 O O . VAL A 1 111 ? -3.918 -10.304 14.726 1.00 80.12 111 VAL A O 1
ATOM 915 N N . VAL A 1 112 ? -4.546 -12.295 13.895 1.00 82.19 112 VAL A N 1
ATOM 916 C CA . VAL A 1 112 ? -5.484 -11.759 12.897 1.00 82.19 112 VAL A CA 1
ATOM 917 C C . VAL A 1 112 ? -6.890 -12.292 13.159 1.00 82.19 112 VAL A C 1
ATOM 919 O O . VAL A 1 112 ? -7.110 -13.502 13.128 1.00 82.19 112 VAL A O 1
ATOM 922 N N . GLY A 1 113 ? -7.844 -11.383 13.376 1.00 81.38 113 GLY A N 1
ATOM 923 C CA . GLY A 1 113 ? -9.276 -11.694 13.399 1.00 81.38 113 GLY A CA 1
ATOM 924 C C . GLY A 1 113 ? -9.808 -11.969 11.990 1.00 81.38 113 GLY A C 1
ATOM 925 O O . GLY A 1 113 ? -9.460 -11.278 11.029 1.00 81.38 113 GLY A O 1
ATOM 926 N N . VAL A 1 114 ? -10.631 -13.007 11.835 1.00 81.94 114 VAL A N 1
ATOM 927 C CA . VAL A 1 114 ? -11.153 -13.451 10.531 1.00 81.94 114 VAL A CA 1
ATOM 928 C C . VAL A 1 114 ? -12.587 -12.947 10.335 1.00 81.94 114 VAL A C 1
ATOM 930 O O . VAL A 1 114 ? -13.514 -13.728 10.164 1.00 81.94 114 VAL A O 1
ATOM 933 N N . ASP A 1 115 ? -12.766 -11.626 10.328 1.00 82.12 115 ASP A N 1
ATOM 934 C CA . ASP A 1 115 ? -14.107 -11.009 10.282 1.00 82.12 115 ASP A CA 1
ATOM 935 C C . ASP A 1 115 ? -14.630 -10.758 8.857 1.00 82.12 115 ASP A C 1
ATOM 937 O O . ASP A 1 115 ? -15.812 -10.486 8.652 1.00 82.12 115 ASP A O 1
ATOM 941 N N . PHE A 1 116 ? -13.757 -10.888 7.852 1.00 86.00 116 PHE A N 1
ATOM 942 C CA . PHE A 1 116 ? -14.084 -10.683 6.439 1.00 86.00 116 PHE A CA 1
ATOM 943 C C . PHE A 1 116 ? -13.895 -11.983 5.631 1.00 86.00 116 PHE A C 1
ATOM 945 O O . PHE A 1 116 ? -12.754 -12.322 5.267 1.00 86.00 116 PHE A O 1
ATOM 952 N N . PRO A 1 117 ? -14.970 -12.763 5.395 1.00 89.00 117 PRO A N 1
ATOM 953 C CA . PRO A 1 117 ? -14.920 -13.954 4.555 1.00 89.00 117 PRO A CA 1
ATOM 954 C C . PRO A 1 117 ? -14.863 -13.556 3.077 1.00 89.00 117 PRO A C 1
ATOM 956 O O . PRO A 1 117 ? -15.643 -12.733 2.613 1.00 89.00 117 PRO A O 1
ATOM 959 N N . VAL A 1 118 ? -13.928 -14.157 2.340 1.00 91.50 118 VAL A N 1
ATOM 960 C CA . VAL A 1 118 ? -13.679 -13.852 0.917 1.00 91.50 118 VAL A CA 1
ATOM 961 C C . VAL A 1 118 ? -13.995 -15.025 -0.018 1.00 91.50 118 VAL A C 1
ATOM 963 O O . VAL A 1 118 ? -13.919 -14.893 -1.233 1.00 91.50 118 VAL A O 1
ATOM 966 N N . GLN A 1 119 ? -14.367 -16.179 0.546 1.00 89.88 119 GLN A N 1
ATOM 967 C CA . GLN A 1 119 ? -14.577 -17.427 -0.198 1.00 89.88 119 GLN A CA 1
ATOM 968 C C . GLN A 1 119 ? -15.773 -17.363 -1.154 1.00 89.88 119 GLN A C 1
ATOM 970 O O . GLN A 1 119 ? -15.749 -18.010 -2.193 1.00 89.88 119 GLN A O 1
ATOM 975 N N . SER A 1 120 ? -16.801 -16.569 -0.838 1.00 93.25 120 SER A N 1
ATOM 976 C CA . SER A 1 120 ? -18.016 -16.460 -1.659 1.00 93.25 120 SER A CA 1
ATOM 977 C C . SER A 1 120 ? -17.777 -15.855 -3.043 1.00 93.25 120 SER A C 1
ATOM 979 O O . SER A 1 120 ? -18.591 -16.058 -3.936 1.00 93.25 120 SER A O 1
ATOM 981 N N . PHE A 1 121 ? -16.677 -15.122 -3.223 1.00 92.19 121 PHE A N 1
ATOM 982 C CA . PHE A 1 121 ? -16.294 -14.488 -4.486 1.00 92.19 121 PHE A CA 1
ATOM 983 C C . PHE A 1 121 ? -14.896 -14.919 -4.957 1.00 92.19 121 PHE A C 1
ATOM 985 O O . PHE A 1 121 ? -14.253 -14.192 -5.708 1.00 92.19 121 PHE A O 1
ATOM 992 N N . ASP A 1 122 ? -14.415 -16.075 -4.481 1.00 93.19 122 ASP A N 1
ATOM 993 C CA . ASP A 1 122 ? -13.083 -16.626 -4.788 1.00 93.19 122 ASP A CA 1
ATOM 994 C C . ASP A 1 122 ? -11.925 -15.631 -4.540 1.00 93.19 122 ASP A C 1
ATOM 996 O O . ASP A 1 122 ? -10.901 -15.589 -5.224 1.00 93.19 122 ASP A O 1
ATOM 1000 N N . GLY A 1 123 ? -12.096 -14.771 -3.533 1.00 92.75 123 GLY A N 1
ATOM 1001 C CA . GLY A 1 123 ? -11.112 -13.766 -3.167 1.00 92.75 123 GLY A CA 1
ATOM 1002 C C . GLY A 1 123 ? -9.962 -14.342 -2.345 1.00 92.75 123 GLY A C 1
ATOM 1003 O O . GLY A 1 123 ? -10.104 -15.319 -1.607 1.00 92.75 123 GLY A O 1
ATOM 1004 N N . ARG A 1 124 ? -8.807 -13.671 -2.395 1.00 93.56 124 ARG A N 1
ATOM 1005 C CA . ARG A 1 124 ? -7.650 -13.973 -1.539 1.00 93.56 124 ARG A CA 1
ATOM 1006 C C . ARG A 1 124 ? -7.277 -12.756 -0.706 1.00 93.56 124 ARG A C 1
ATOM 1008 O O . ARG A 1 124 ? -7.334 -11.625 -1.177 1.00 93.56 124 ARG A O 1
ATOM 1015 N N . LYS A 1 125 ? -6.869 -12.998 0.540 1.00 92.69 125 LYS A N 1
ATOM 1016 C CA . LYS A 1 125 ? -6.358 -11.975 1.460 1.00 92.69 125 LYS A CA 1
ATOM 1017 C C . LYS A 1 125 ? -4.971 -12.365 1.944 1.00 92.69 125 LYS A C 1
ATOM 1019 O O . LYS A 1 125 ? -4.692 -13.542 2.164 1.00 92.69 125 LYS A O 1
ATOM 1024 N N . SER A 1 126 ? -4.097 -11.381 2.101 1.00 92.19 126 SER A N 1
ATOM 1025 C CA . SER A 1 126 ? -2.712 -11.604 2.512 1.00 92.19 126 SER A CA 1
ATOM 1026 C C . SER A 1 126 ? -2.228 -10.440 3.363 1.00 92.19 126 SER A C 1
ATOM 1028 O O . SER A 1 126 ? -2.548 -9.286 3.080 1.00 92.19 126 SER A O 1
ATOM 1030 N N . LEU A 1 127 ? -1.447 -10.749 4.396 1.00 91.81 127 LEU A N 1
ATOM 1031 C CA . LEU A 1 127 ? -0.721 -9.756 5.176 1.00 91.81 127 LEU A CA 1
ATOM 1032 C C . LEU A 1 127 ? 0.662 -9.575 4.548 1.00 91.81 127 LEU A C 1
ATOM 1034 O O . LEU A 1 127 ? 1.387 -10.549 4.364 1.00 91.81 127 LEU A O 1
ATOM 1038 N N . VAL A 1 128 ? 1.016 -8.337 4.210 1.00 91.75 128 VAL A N 1
ATOM 1039 C CA . VAL A 1 128 ? 2.314 -8.006 3.613 1.00 91.75 128 VAL A CA 1
ATOM 1040 C C . VAL A 1 128 ? 3.045 -7.055 4.545 1.00 91.75 128 VAL A C 1
ATOM 1042 O O . VAL A 1 128 ? 2.536 -5.979 4.853 1.00 91.75 128 VAL A O 1
ATOM 1045 N N . ILE A 1 129 ? 4.241 -7.453 4.970 1.00 90.56 129 ILE A N 1
ATOM 1046 C CA . ILE A 1 129 ? 5.152 -6.627 5.760 1.00 90.56 129 ILE A CA 1
ATOM 1047 C C . ILE A 1 129 ? 6.268 -6.184 4.821 1.00 90.56 129 ILE A C 1
ATOM 1049 O O . ILE A 1 129 ? 6.927 -7.013 4.197 1.00 90.56 129 ILE A O 1
ATOM 1053 N N . SER A 1 130 ? 6.452 -4.875 4.685 1.00 90.25 130 SER A N 1
ATOM 1054 C CA . SER A 1 130 ? 7.455 -4.297 3.794 1.00 90.25 130 SER A CA 1
ATOM 1055 C C . SER A 1 130 ? 8.029 -3.025 4.391 1.00 90.25 130 SER A C 1
ATOM 1057 O O . SER A 1 130 ? 7.294 -2.244 4.996 1.00 90.25 130 SER A O 1
ATOM 1059 N N . THR A 1 131 ? 9.311 -2.783 4.149 1.00 91.19 131 THR A N 1
ATOM 1060 C CA . THR A 1 131 ? 9.950 -1.494 4.405 1.00 91.19 131 THR A CA 1
ATOM 1061 C C . THR A 1 131 ? 9.747 -0.565 3.208 1.00 91.19 131 THR A C 1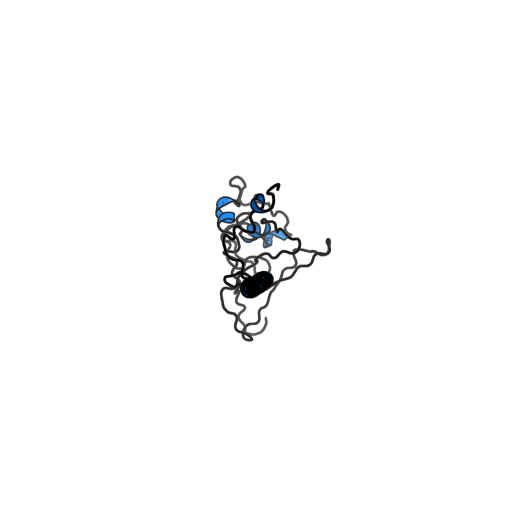
ATOM 1063 O O . THR A 1 131 ? 9.653 -1.009 2.060 1.00 91.19 131 THR A O 1
ATOM 1066 N N . LEU A 1 132 ? 9.629 0.734 3.477 1.00 89.44 132 LEU A N 1
ATOM 1067 C CA . LEU A 1 132 ? 9.531 1.765 2.447 1.00 89.44 132 LEU A CA 1
ATOM 1068 C C . LEU A 1 132 ? 10.877 2.472 2.325 1.00 89.44 132 LEU A C 1
ATOM 1070 O O . LEU A 1 132 ? 11.510 2.798 3.325 1.00 89.44 132 LEU A O 1
ATOM 1074 N N . SER A 1 133 ? 11.287 2.719 1.089 1.00 87.69 133 SER A N 1
ATOM 1075 C CA . SER A 1 133 ? 12.383 3.625 0.762 1.00 87.69 133 SER A CA 1
ATOM 1076 C C . SER A 1 133 ? 11.835 5.015 0.429 1.00 87.69 133 SER A C 1
ATOM 1078 O O . SER A 1 133 ? 10.622 5.197 0.300 1.00 87.69 133 SER A O 1
ATOM 1080 N N . TRP A 1 134 ? 12.720 5.991 0.223 1.00 86.06 134 TRP A N 1
ATOM 1081 C CA . TRP A 1 134 ? 12.333 7.327 -0.249 1.00 86.06 134 TRP A CA 1
ATOM 1082 C C . TRP A 1 134 ? 11.547 7.284 -1.572 1.00 86.06 134 TRP A C 1
ATOM 1084 O O . TRP A 1 134 ? 10.683 8.125 -1.803 1.00 86.06 134 TRP A O 1
ATOM 1094 N N . TYR A 1 135 ? 11.807 6.277 -2.414 1.00 84.56 135 TYR A N 1
ATOM 1095 C CA . TYR A 1 135 ? 11.126 6.075 -3.691 1.00 84.56 135 TYR A CA 1
ATOM 1096 C C . TYR A 1 135 ? 9.850 5.212 -3.572 1.00 84.56 135 TYR A C 1
ATOM 1098 O O . TYR A 1 135 ? 9.222 4.835 -4.560 1.00 84.56 135 TYR A O 1
ATOM 1106 N N . GLY A 1 136 ? 9.443 4.898 -2.340 1.00 86.94 136 GLY A N 1
ATOM 1107 C CA . GLY A 1 136 ? 8.289 4.068 -2.027 1.00 86.94 136 GLY A CA 1
ATOM 1108 C C . GLY A 1 136 ? 8.647 2.602 -1.786 1.00 86.94 136 GLY A C 1
ATOM 1109 O O . GLY A 1 136 ? 9.735 2.263 -1.310 1.00 86.94 136 GLY A O 1
ATOM 1110 N N . GLY A 1 137 ? 7.673 1.729 -2.049 1.00 85.62 137 GLY A N 1
ATOM 1111 C CA . GLY A 1 137 ? 7.814 0.283 -1.893 1.00 85.62 137 GLY A CA 1
ATOM 1112 C C . GLY A 1 137 ? 8.663 -0.362 -2.988 1.00 85.62 137 GLY A C 1
ATOM 1113 O O . GLY A 1 137 ? 9.087 0.282 -3.944 1.00 85.62 137 GLY A O 1
ATOM 1114 N N . GLN A 1 138 ? 8.883 -1.669 -2.863 1.00 85.00 138 GLN A N 1
ATOM 1115 C CA . GLN A 1 138 ? 9.634 -2.444 -3.846 1.00 85.00 138 GLN A CA 1
ATOM 1116 C C . GLN A 1 138 ? 8.972 -2.369 -5.233 1.00 85.00 138 GLN A C 1
ATOM 1118 O O . GLN A 1 138 ? 7.898 -2.932 -5.447 1.00 85.00 138 GLN A O 1
ATOM 1123 N N . ASN A 1 139 ? 9.631 -1.694 -6.178 1.00 88.50 139 ASN A N 1
ATOM 1124 C CA . ASN A 1 139 ? 9.190 -1.613 -7.566 1.00 88.50 139 ASN A CA 1
ATOM 1125 C C . ASN A 1 139 ? 10.385 -1.553 -8.534 1.00 88.50 139 ASN A C 1
ATOM 1127 O O . ASN A 1 139 ? 10.961 -0.493 -8.768 1.00 88.50 139 ASN A O 1
ATOM 1131 N N . ALA A 1 140 ? 10.741 -2.696 -9.124 1.00 88.31 140 ALA A N 1
ATOM 1132 C CA . ALA A 1 140 ? 11.843 -2.787 -10.084 1.00 88.31 140 ALA A CA 1
ATOM 1133 C C . ALA A 1 140 ? 11.480 -2.272 -11.491 1.00 88.31 140 ALA A C 1
ATOM 1135 O O . ALA A 1 140 ? 12.378 -2.007 -12.289 1.00 88.31 140 ALA A O 1
ATOM 1136 N N . PHE A 1 141 ? 10.185 -2.116 -11.800 1.00 92.69 141 PHE A N 1
ATOM 1137 C CA . PHE A 1 141 ? 9.724 -1.756 -13.143 1.00 92.69 141 PHE A CA 1
ATOM 1138 C C . PHE A 1 141 ? 10.305 -0.424 -13.604 1.00 92.69 141 PHE A C 1
ATOM 1140 O O . PHE A 1 141 ? 10.794 -0.314 -14.723 1.00 92.69 141 PHE A O 1
ATOM 1147 N N . LEU A 1 142 ? 10.296 0.579 -12.727 1.00 91.38 142 LEU A N 1
ATOM 1148 C CA . LEU A 1 142 ? 10.774 1.900 -13.097 1.00 91.38 142 LEU A CA 1
ATOM 1149 C C . LEU A 1 142 ? 12.283 1.913 -13.367 1.00 91.38 142 LEU A C 1
ATOM 1151 O O . LEU A 1 142 ? 12.716 2.481 -14.365 1.00 91.38 142 LEU A O 1
ATOM 1155 N N . GLY A 1 143 ? 13.077 1.263 -12.511 1.00 93.00 143 GLY A N 1
ATOM 1156 C CA . GLY A 1 143 ? 14.522 1.154 -12.723 1.00 93.00 143 GLY A CA 1
ATOM 1157 C C . GLY A 1 143 ? 14.839 0.476 -14.056 1.00 93.00 143 GLY A C 1
ATOM 1158 O O . GLY A 1 143 ? 15.649 0.980 -14.832 1.00 93.00 143 GLY A O 1
ATOM 1159 N N . LEU A 1 144 ? 14.128 -0.612 -14.367 1.00 95.69 144 LEU A N 1
ATOM 1160 C CA . LEU A 1 144 ? 14.261 -1.296 -15.648 1.00 95.69 144 LEU A CA 1
ATOM 1161 C C . LEU A 1 144 ? 13.842 -0.404 -16.824 1.00 95.69 144 LEU A C 1
ATOM 1163 O O . LEU A 1 144 ? 14.554 -0.356 -17.823 1.00 95.69 144 LEU A O 1
ATOM 1167 N N . ALA A 1 145 ? 12.738 0.337 -16.706 1.00 96.94 145 ALA A N 1
ATOM 1168 C CA . ALA A 1 145 ? 12.275 1.250 -17.749 1.00 96.94 145 ALA A CA 1
ATOM 1169 C C . ALA A 1 145 ? 13.331 2.318 -18.078 1.00 96.94 145 ALA A C 1
ATOM 1171 O O . ALA A 1 145 ? 13.620 2.548 -19.253 1.00 96.94 145 ALA A O 1
ATOM 1172 N N . TYR A 1 146 ? 13.972 2.910 -17.063 1.00 96.56 146 TYR A N 1
ATOM 1173 C CA . TYR A 1 146 ? 15.061 3.867 -17.276 1.00 96.56 146 TYR A CA 1
ATOM 1174 C C . TYR A 1 146 ? 16.281 3.236 -17.953 1.00 96.56 146 TYR A C 1
ATOM 1176 O O . TYR A 1 146 ? 16.842 3.844 -18.864 1.00 96.56 146 TYR A O 1
ATOM 1184 N N . ILE A 1 147 ? 16.676 2.022 -17.556 1.00 98.00 147 ILE A N 1
ATOM 1185 C CA . ILE A 1 147 ? 17.803 1.310 -18.177 1.00 98.00 147 ILE A CA 1
ATOM 1186 C C . ILE A 1 147 ? 17.504 1.003 -19.649 1.00 98.00 147 ILE A C 1
ATOM 1188 O O . ILE A 1 147 ? 18.359 1.223 -20.503 1.00 98.00 147 ILE A O 1
ATOM 1192 N N . VAL A 1 148 ? 16.291 0.542 -19.964 1.00 98.31 148 VAL A N 1
ATOM 1193 C CA . VAL A 1 148 ? 15.882 0.224 -21.341 1.00 98.31 148 VAL A CA 1
ATOM 1194 C C . VAL A 1 148 ? 15.886 1.476 -22.215 1.00 98.31 148 VAL A C 1
ATOM 1196 O O . VAL A 1 148 ? 16.512 1.480 -23.274 1.00 98.31 148 VAL A O 1
ATOM 1199 N N . VAL A 1 149 ? 15.243 2.559 -21.768 1.00 98.38 149 VAL A N 1
ATOM 1200 C CA . VAL A 1 149 ? 15.199 3.821 -22.525 1.00 98.38 149 VAL A CA 1
ATOM 1201 C C . VAL A 1 149 ? 16.603 4.414 -22.678 1.00 98.38 149 VAL A C 1
ATOM 1203 O O . VAL A 1 149 ? 16.979 4.821 -23.776 1.00 98.38 149 VAL A O 1
ATOM 1206 N N . GLY A 1 150 ? 17.412 4.402 -21.614 1.00 98.44 150 GLY A N 1
ATOM 1207 C CA . GLY A 1 150 ? 18.809 4.836 -21.659 1.00 98.44 150 GLY A CA 1
ATOM 1208 C C . GLY A 1 150 ? 19.651 4.019 -22.643 1.00 98.44 150 GLY A C 1
ATOM 1209 O O . GLY A 1 150 ? 20.406 4.592 -23.427 1.00 98.44 150 GLY A O 1
ATOM 1210 N N . GLY A 1 151 ? 19.465 2.696 -22.668 1.00 98.38 151 GLY A N 1
ATOM 1211 C CA . GLY A 1 151 ? 20.118 1.795 -23.617 1.00 98.38 151 GLY A CA 1
ATOM 1212 C C . GLY A 1 151 ? 19.750 2.101 -25.070 1.00 98.38 151 GLY A C 1
ATOM 1213 O O . GLY A 1 151 ? 20.637 2.207 -25.916 1.00 98.38 151 GLY A O 1
ATOM 1214 N N . ILE A 1 152 ? 18.465 2.332 -25.360 1.00 98.38 152 ILE A N 1
ATOM 1215 C CA . ILE A 1 152 ? 18.002 2.719 -26.704 1.00 98.38 152 ILE A CA 1
ATOM 1216 C C . ILE A 1 152 ? 18.635 4.050 -27.132 1.00 98.38 152 ILE A C 1
ATOM 1218 O O . ILE A 1 152 ? 19.174 4.151 -28.235 1.00 98.38 152 ILE A O 1
ATOM 1222 N N . CYS A 1 153 ? 18.630 5.059 -26.256 1.00 98.19 153 CYS A N 1
ATOM 1223 C CA . CYS A 1 153 ? 19.251 6.354 -26.537 1.00 98.19 153 CYS A CA 1
ATOM 1224 C C . CYS A 1 153 ? 20.760 6.234 -26.800 1.00 98.19 153 CYS A C 1
ATOM 1226 O O . CYS A 1 153 ? 21.282 6.886 -27.707 1.00 98.19 153 CYS A O 1
ATOM 1228 N N . MET A 1 154 ? 21.464 5.382 -26.050 1.00 98.25 154 MET A N 1
ATOM 1229 C CA . MET A 1 154 ? 22.897 5.147 -26.234 1.00 98.25 154 MET A CA 1
ATOM 1230 C C . MET A 1 154 ? 23.201 4.470 -27.578 1.00 98.25 154 MET A C 1
ATOM 1232 O O . MET A 1 154 ? 24.122 4.892 -28.279 1.00 98.25 154 MET A O 1
ATOM 1236 N N . LEU A 1 155 ? 22.399 3.478 -27.980 1.00 98.06 155 LEU A N 1
ATOM 1237 C CA . LEU A 1 155 ? 22.528 2.821 -29.285 1.00 98.06 155 LEU A CA 1
ATOM 1238 C C . LEU A 1 155 ? 22.269 3.793 -30.444 1.00 98.06 155 LEU A C 1
ATOM 1240 O O . LEU A 1 155 ? 23.039 3.821 -31.404 1.00 98.06 155 LEU A O 1
ATOM 1244 N N . LEU A 1 156 ? 21.229 4.627 -30.342 1.00 97.75 156 LEU A N 1
ATOM 1245 C CA . LEU A 1 156 ? 20.928 5.659 -31.340 1.00 97.75 156 LEU A CA 1
ATOM 1246 C C . LEU A 1 156 ? 22.049 6.699 -31.441 1.00 97.75 156 LEU A C 1
ATOM 1248 O O . L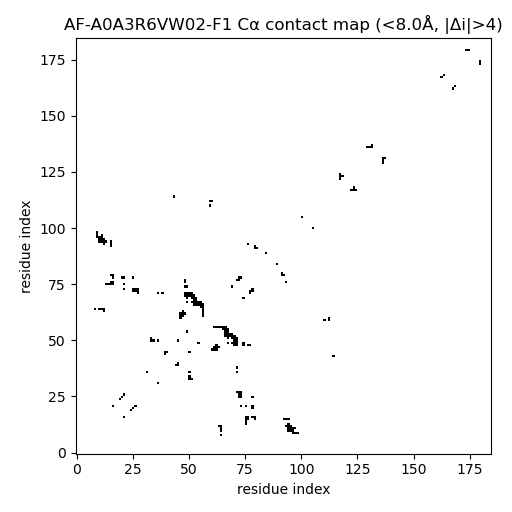EU A 1 156 ? 22.445 7.070 -32.545 1.00 97.75 156 LEU A O 1
ATOM 1252 N N . SER A 1 157 ? 22.593 7.134 -30.301 1.00 97.75 157 SER A N 1
ATOM 1253 C CA . SER A 1 157 ? 23.736 8.050 -30.252 1.00 97.75 157 SER A CA 1
ATOM 1254 C C . SER A 1 157 ? 24.951 7.465 -30.974 1.00 97.75 157 SER A C 1
ATOM 1256 O O . SER A 1 157 ? 25.531 8.121 -31.841 1.00 97.75 157 SER A O 1
ATOM 1258 N N . LEU A 1 158 ? 25.289 6.200 -30.701 1.00 97.38 158 LEU A N 1
ATOM 1259 C CA . LEU A 1 158 ? 26.392 5.514 -31.371 1.00 97.38 158 LEU A CA 1
ATOM 1260 C C . LEU A 1 158 ? 26.143 5.369 -32.878 1.00 97.38 158 LEU A C 1
ATOM 1262 O O . LEU A 1 158 ? 27.038 5.639 -33.678 1.00 97.38 158 LEU A O 1
ATOM 1266 N N . PHE A 1 159 ? 24.925 5.002 -33.279 1.00 96.69 159 PHE A N 1
ATOM 1267 C CA . PHE A 1 159 ? 24.545 4.898 -34.686 1.00 96.69 159 PHE A CA 1
ATOM 1268 C C . PHE A 1 159 ? 24.705 6.235 -35.423 1.00 96.69 159 PHE A C 1
ATOM 1270 O O . PHE A 1 159 ? 25.342 6.292 -36.480 1.00 96.69 159 PHE A O 1
ATOM 1277 N N . PHE A 1 160 ? 24.182 7.328 -34.859 1.00 95.62 160 PHE A N 1
ATOM 1278 C CA . PHE A 1 160 ? 24.338 8.660 -35.441 1.00 95.62 160 PHE A CA 1
ATOM 1279 C C . PHE A 1 160 ? 25.795 9.114 -35.460 1.00 95.62 160 PHE A C 1
ATOM 1281 O O . PHE A 1 160 ? 26.228 9.694 -36.455 1.00 95.62 160 PHE A O 1
ATOM 1288 N N . PHE A 1 161 ? 26.569 8.804 -34.420 1.00 95.38 161 PHE A N 1
ATOM 1289 C CA . PHE A 1 161 ? 27.991 9.119 -34.361 1.00 95.38 161 PHE A CA 1
ATOM 1290 C C . PHE A 1 161 ? 28.783 8.400 -35.463 1.00 95.38 161 PHE A C 1
ATOM 1292 O O . PHE A 1 161 ? 29.529 9.043 -36.204 1.00 95.38 161 PHE A O 1
ATOM 1299 N N . ILE A 1 162 ? 28.568 7.091 -35.638 1.00 95.44 162 ILE A N 1
ATOM 1300 C CA . ILE A 1 162 ? 29.199 6.295 -36.701 1.00 95.44 162 ILE A CA 1
ATOM 1301 C C . ILE A 1 162 ? 28.800 6.835 -38.076 1.00 95.44 162 ILE A C 1
ATOM 1303 O O . ILE A 1 162 ? 29.668 7.114 -38.905 1.00 95.44 162 ILE A O 1
ATOM 1307 N N . LYS A 1 163 ? 27.501 7.057 -38.318 1.00 94.38 163 LYS A N 1
ATOM 1308 C CA . LYS A 1 163 ? 27.011 7.617 -39.586 1.00 94.38 163 LYS A CA 1
ATOM 1309 C C . LYS A 1 163 ? 27.626 8.987 -39.876 1.00 94.38 163 LYS A C 1
ATOM 1311 O O . LYS A 1 163 ? 28.002 9.251 -41.018 1.00 94.38 163 LYS A O 1
ATOM 1316 N N . HIS A 1 164 ? 27.727 9.851 -38.870 1.00 91.81 164 HIS A N 1
ATOM 1317 C CA . HIS A 1 164 ? 28.300 11.186 -39.011 1.00 91.81 164 HIS A CA 1
ATOM 1318 C C . HIS A 1 164 ? 29.792 11.135 -39.366 1.00 91.81 164 HIS A C 1
ATOM 1320 O O . HIS A 1 164 ? 30.249 11.939 -40.174 1.00 91.81 164 HIS A O 1
ATOM 1326 N N . LYS A 1 165 ? 30.542 10.169 -38.817 1.00 92.38 165 LYS A N 1
ATOM 1327 C CA . LYS A 1 165 ? 31.962 9.969 -39.138 1.00 92.38 165 LYS A CA 1
ATOM 1328 C C . LYS A 1 165 ? 32.196 9.320 -40.503 1.00 92.38 165 LYS A C 1
ATOM 1330 O O . LYS A 1 165 ? 33.109 9.743 -41.200 1.00 92.38 165 LYS A O 1
ATOM 1335 N N . LEU A 1 166 ? 31.388 8.331 -40.892 1.00 93.12 166 LEU A N 1
ATOM 1336 C CA . LEU A 1 166 ? 31.535 7.631 -42.178 1.00 93.12 166 LEU A CA 1
ATOM 1337 C C . LEU A 1 166 ? 30.961 8.419 -43.365 1.00 93.12 166 LEU A C 1
ATOM 1339 O O . LEU A 1 166 ? 31.471 8.321 -44.474 1.00 93.12 166 LEU A O 1
ATOM 1343 N N . SER A 1 167 ? 29.903 9.202 -43.143 1.00 84.75 167 SER A N 1
ATOM 1344 C CA . SER A 1 167 ? 29.233 10.006 -44.175 1.00 84.75 167 SER A CA 1
ATOM 1345 C C . SER A 1 167 ? 29.040 11.457 -43.712 1.00 84.75 167 SER A C 1
ATOM 1347 O O . SER A 1 167 ? 27.902 11.895 -43.502 1.00 84.75 167 SER A O 1
ATOM 1349 N N . PRO A 1 168 ? 30.134 12.221 -43.508 1.00 82.62 168 PRO A N 1
ATOM 1350 C CA . PRO A 1 168 ? 30.038 13.603 -43.061 1.00 82.62 168 PRO A CA 1
ATOM 1351 C C . PRO A 1 168 ? 29.385 14.449 -44.156 1.00 82.62 168 PRO A C 1
ATOM 1353 O O . PRO A 1 168 ? 29.973 14.733 -45.198 1.00 82.62 168 PRO A O 1
ATOM 1356 N N . ARG A 1 169 ? 28.138 14.861 -43.926 1.00 81.62 169 ARG A N 1
ATOM 1357 C CA . ARG A 1 169 ? 27.447 15.810 -44.800 1.00 81.62 169 ARG A CA 1
ATOM 1358 C C . ARG A 1 169 ? 27.855 17.227 -44.417 1.00 81.62 169 ARG A C 1
ATOM 1360 O O . ARG A 1 169 ? 27.748 17.608 -43.253 1.00 81.62 169 ARG A O 1
ATOM 1367 N N . LYS A 1 170 ? 28.274 18.024 -45.401 1.00 79.62 170 LYS A N 1
ATOM 1368 C CA . LYS A 1 170 ? 28.543 19.449 -45.196 1.00 79.62 170 LYS A CA 1
ATOM 1369 C C . LYS A 1 170 ? 27.231 20.156 -44.833 1.00 79.62 170 LYS A C 1
ATOM 1371 O O . LYS A 1 170 ? 26.244 20.068 -45.567 1.00 79.62 170 LYS A O 1
ATOM 1376 N N . LEU A 1 171 ? 27.210 20.819 -43.679 1.00 82.38 171 LEU A N 1
ATOM 1377 C CA . LEU A 1 171 ? 26.078 21.643 -43.250 1.00 82.38 171 LEU A CA 1
ATOM 1378 C C . LEU A 1 171 ? 25.844 22.749 -44.293 1.00 82.38 171 LEU A C 1
ATOM 1380 O O . LEU A 1 171 ? 26.784 23.445 -44.668 1.00 82.38 171 LEU A O 1
ATOM 1384 N N . GLY A 1 172 ? 24.609 22.880 -44.786 1.00 79.50 172 GLY A N 1
ATOM 1385 C CA . GLY A 1 172 ? 24.238 23.912 -45.765 1.00 79.50 172 GLY A CA 1
ATOM 1386 C C . GLY A 1 172 ? 24.674 23.654 -47.215 1.00 79.50 172 GLY A C 1
ATOM 1387 O O . GLY A 1 172 ? 24.767 24.602 -47.990 1.00 79.50 172 GLY A O 1
ATOM 1388 N N . ASP A 1 173 ? 24.958 22.406 -47.606 1.00 79.38 173 ASP A N 1
ATOM 1389 C CA . ASP A 1 173 ? 25.330 22.091 -48.992 1.00 79.38 173 ASP A CA 1
ATOM 1390 C C . ASP A 1 173 ? 24.189 22.394 -49.987 1.00 79.38 173 ASP A C 1
ATOM 1392 O O . ASP A 1 173 ? 23.132 21.754 -49.977 1.00 79.38 173 ASP A O 1
ATOM 1396 N N . THR A 1 174 ? 24.436 23.365 -50.873 1.00 80.12 174 THR A N 1
ATOM 1397 C CA . THR A 1 174 ? 23.486 23.866 -51.874 1.00 80.12 174 THR A CA 1
ATOM 1398 C C . THR A 1 174 ? 23.220 22.878 -53.013 1.00 80.12 174 THR A C 1
ATOM 1400 O O . THR A 1 174 ? 22.303 23.087 -53.808 1.00 80.12 174 THR A O 1
ATOM 1403 N N . ASN A 1 175 ? 23.990 21.789 -53.105 1.00 74.62 175 ASN A N 1
ATOM 1404 C CA . ASN A 1 175 ? 23.790 20.730 -54.099 1.00 74.62 175 ASN A CA 1
ATOM 1405 C C . ASN A 1 175 ? 22.548 19.867 -53.824 1.00 74.62 175 ASN A C 1
ATOM 1407 O O . ASN A 1 175 ? 22.014 19.260 -54.744 1.00 74.62 175 ASN A O 1
ATOM 1411 N N . TYR A 1 176 ? 22.047 19.852 -52.585 1.00 75.00 176 TYR A N 1
ATOM 1412 C CA . TYR A 1 176 ? 20.832 19.119 -52.203 1.00 75.00 176 TYR A CA 1
ATOM 1413 C C . TYR A 1 176 ? 19.562 19.982 -52.231 1.00 75.00 176 TYR A C 1
ATOM 1415 O O . TYR A 1 176 ? 18.512 19.558 -51.746 1.00 75.00 176 TYR A O 1
ATOM 1423 N N . LEU A 1 177 ? 19.651 21.209 -52.749 1.00 82.31 177 LEU A N 1
ATOM 1424 C CA . LEU A 1 177 ? 18.503 22.098 -52.882 1.00 82.31 177 LEU A CA 1
ATOM 1425 C C . LEU A 1 177 ? 17.670 21.656 -54.085 1.00 82.31 177 LEU A C 1
ATOM 1427 O O . LEU A 1 177 ? 18.143 21.679 -55.221 1.00 82.31 177 LEU A O 1
ATOM 1431 N N . VAL A 1 178 ? 16.418 21.276 -53.825 1.00 78.75 178 VAL A N 1
ATOM 1432 C CA . VAL A 1 178 ? 15.493 20.678 -54.807 1.00 78.75 178 VAL A CA 1
ATOM 1433 C C . VAL A 1 178 ? 15.356 21.529 -56.077 1.00 78.75 178 VAL A C 1
ATOM 1435 O O . VAL A 1 178 ? 15.290 20.996 -57.180 1.00 78.75 178 VAL A O 1
ATOM 1438 N N . TRP A 1 179 ? 15.389 22.858 -55.952 1.00 75.94 179 TRP A N 1
ATOM 1439 C CA . TRP A 1 179 ? 15.217 23.774 -57.083 1.00 75.94 179 TRP A CA 1
ATOM 1440 C C . TRP A 1 179 ? 16.456 23.919 -57.980 1.00 75.94 179 TRP A C 1
ATOM 1442 O O . TRP A 1 179 ? 16.346 24.439 -59.086 1.00 75.94 179 TRP A O 1
ATOM 1452 N N . ARG A 1 180 ? 17.644 23.481 -57.538 1.00 66.62 180 ARG A N 1
ATOM 1453 C CA . ARG A 1 180 ? 18.881 23.596 -58.329 1.00 66.62 180 ARG A CA 1
ATOM 1454 C C . ARG A 1 180 ? 19.014 22.481 -59.376 1.00 66.62 180 ARG A C 1
ATOM 1456 O O . ARG A 1 180 ? 19.685 22.698 -60.380 1.00 66.62 180 ARG A O 1
ATOM 1463 N N . GLY A 1 181 ? 18.370 21.329 -59.153 1.00 62.56 181 GLY A N 1
ATOM 1464 C CA . GLY A 1 181 ? 18.363 20.174 -60.065 1.00 62.56 181 GLY A CA 1
ATOM 1465 C C . GLY A 1 181 ? 17.325 20.239 -61.194 1.00 62.56 181 GLY A C 1
ATOM 1466 O O . GLY A 1 181 ? 17.469 19.525 -62.178 1.00 62.56 181 GLY A O 1
ATOM 1467 N N . ASN A 1 182 ? 16.324 21.120 -61.093 1.00 59.91 182 ASN A N 1
ATOM 1468 C CA . ASN A 1 182 ? 15.263 21.308 -62.093 1.00 59.91 182 ASN A CA 1
ATOM 1469 C C . ASN A 1 182 ? 15.503 22.554 -62.966 1.00 59.91 182 ASN A C 1
ATOM 1471 O O . ASN A 1 182 ? 14.628 23.412 -63.083 1.00 59.91 182 ASN A O 1
ATOM 1475 N N . LYS A 1 183 ? 16.688 22.695 -63.570 1.00 55.31 183 LYS A N 1
ATOM 1476 C CA . LYS A 1 183 ? 16.867 23.692 -64.637 1.00 55.31 183 LYS A CA 1
ATOM 1477 C C . LYS A 1 183 ? 16.451 23.066 -65.976 1.00 55.31 183 LYS A C 1
ATOM 1479 O O . LYS A 1 183 ? 17.082 22.083 -66.358 1.00 55.31 183 LYS A O 1
ATOM 1484 N N . PRO A 1 184 ? 15.419 23.575 -66.676 1.00 60.03 184 PRO A N 1
ATOM 1485 C CA . PRO A 1 184 ? 15.216 23.226 -68.078 1.00 60.03 184 PRO A CA 1
ATOM 1486 C C . PRO A 1 184 ? 16.418 23.733 -68.891 1.00 60.03 184 PRO A C 1
ATOM 1488 O O . PRO A 1 184 ? 16.925 24.821 -68.604 1.00 60.03 184 PRO A O 1
ATOM 1491 N N . ASN A 1 185 ? 16.893 22.903 -69.826 1.00 52.78 185 ASN A N 1
ATOM 1492 C CA . ASN A 1 185 ? 17.970 23.235 -70.767 1.00 52.78 185 ASN A CA 1
ATOM 1493 C C . ASN A 1 185 ? 17.644 24.485 -71.587 1.00 52.78 185 ASN A C 1
ATOM 1495 O O . ASN A 1 185 ? 16.465 24.619 -71.988 1.00 52.78 185 ASN A O 1
#

Secondary structure (DSSP, 8-state):
--TT-------B-SS-S-HHHHHHT----TTS-TTT--TT-SGGGTTTS-SSTTPPP-TTT-S-SS--S--GGG-HHHHHHHS--SSSS------B--S---TTT-------------GGGT----------BTTBS--HHHHHHHHHHHHHHHHHHHHHHHHHHHS-PPTT-GGG-GGGS----

Solvent-accessible surface area (backbone atoms only — not comparable to full-atom values): 12487 Å² total; per-residue (Å²): 135,71,80,98,60,82,88,73,87,66,69,41,75,68,90,73,42,58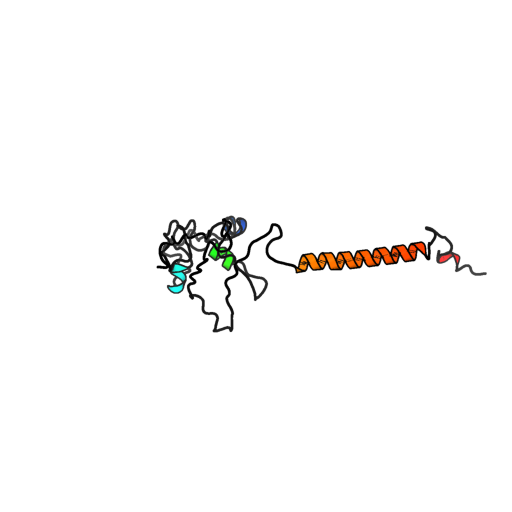,64,68,50,53,78,74,71,34,67,66,69,90,88,49,54,76,83,64,67,48,95,49,75,50,77,85,44,56,40,68,49,48,77,40,62,62,42,73,54,46,87,100,61,37,72,51,87,54,62,29,85,44,31,56,53,43,22,47,72,49,48,52,64,70,53,79,69,96,49,94,82,72,86,76,86,80,59,47,64,95,64,90,78,62,87,92,78,65,86,87,81,85,88,79,84,85,85,77,84,41,71,93,75,76,51,86,87,82,90,81,89,79,74,71,52,98,90,40,60,96,65,66,64,63,61,49,51,52,51,51,53,50,49,53,53,52,52,51,50,50,52,51,50,51,47,48,70,78,57,68,72,67,85,84,55,70,87,77,39,75,75,72,78,68,66,83,132

Foldseek 3Di:
DPPPDDDDDQWAQPPQADPCCLPPPFDDDPPAPLVRLPPPVPPLCPQEWDSDQQDQHDPPGHLDDHGHHDGRRSRRQNSQVPPDDPDPDDDGDSTDRPDDDDPPPDDDDDDDDPSDDDVVPPDDDDDDDFDADPVGTDDCPVVVVCVVVVVVVVVVVVVVVVCCVVPPDDPPDPVPPPVVVPDDD

Mean predicted aligned error: 9.66 Å

InterPro domains:
  IPR005045 CDC50/LEM3 family [PF03381] (11-170)
  IPR005045 CDC50/LEM3 family [PTHR10926] (11-180)

Sequence (185 aa):
MYGNVTVLNLMDQSDLAWKSDLDTKFNNYDTVDANDLYLWQNQKYRWVIPSKVGQEPIINKTAWTKPTTSYGAETERFVLWMRTAGLPNFRKKYGRINTDLPKGTVWLTCVVGVDFPVQSFDGRKSLVISTLSWYGGQNAFLGLAYIVVGGICMLLSLFFFIKHKLSPRKLGDTNYLVWRGNKPN

Organism: Aphanomyces astaci (NCBI:txid112090)

pLDDT: mean 83.45, std 12.71, range [38.34, 98.44]